Protein AF-A0A249SUS4-F1 (afdb_monomer_lite)

Secondary structure (DSSP, 8-state):
-HHHHHHHHHHHHHHHHHHHTT---S----------TTGGG-S----------------------PPPPSSTTTS--------HHHHHHS-S---PPPPHHHHHHHHH-GGG------------HHHHHHHHHHHHHHHHHHHHHHHHHHHHHHHHHHHHHHTTTT--S--------TT--SSS--SHHHHHHHHHHHHHTT-HHHHHHHHHHHHHHHHHHTTS----TT--HHHHHHHHTTSTTHHHHHHHHHHHHHHHTS-PPPPHHHHHHHHHHHHHHHHHTT---

Radius of gyration: 49.7 Å; chains: 1; bounding box: 115×81×110 Å

pLDDT: mean 70.67, std 21.47, range [28.44, 96.19]

Sequence (289 aa):
MQLTAQIKLWILVAALAGMFVSARAQSGATPSITVDSAELFSGNAGVEEEDLSATEAAEAEDTVATPPPHHLWDAEMPLSTDTSSDWWLLNRPMIRSVDSSIVKEIQGDKRFNYQDKVPKQTRNWAAEILMHIIHYLLSVSDLIIILVVLGLLAILFYFLRHQGVFRRHSKKITEELPGQEEEEITVAGAYEQKIQAAVAAGQYRLAVRLLYLQALRILESKQLIAITKDKTNADYLRALYKTQWYSSFAGITLDYEYIWYGEMLLNDEQFKQVYGQFRAFKNELGYTA

Foldseek 3Di:
DVVVVVVVVVVVVVVVVVVPPPPPDDDDDDDDPDDDPVVVPPDDPPDDDDDDDDDDDDDDDPDPDDPPDPDPVVPPDPDPPPDPPVVVVVPDDDDDDDDPVVVVVCVPDPVNPPPPPPPDPPPPVVVVVVVVVVVVVVVVVVVVVVVVVVVVVVVVVVVCVVVCVPPDDDDDDDDDDPPPPPPPPPDLVVLVVVLVVCVVVVNLLVSLVSLLVSLVVLCVVVVLDDDDPPDDLVNSLVSCVPDPLNVLSVVSSVVNCCVHVVVDRDDPVRSVVSVVSSVVSCVVSVNDD

Structure (mmCIF, N/CA/C/O backbone):
data_AF-A0A249SUS4-F1
#
_entry.id   AF-A0A249SUS4-F1
#
loop_
_atom_site.group_PDB
_atom_site.id
_atom_site.type_symbol
_atom_site.label_atom_id
_atom_site.label_alt_id
_atom_site.label_comp_id
_atom_site.label_asym_id
_atom_site.label_entity_id
_atom_site.label_seq_id
_atom_site.pdbx_PDB_ins_code
_atom_site.Cartn_x
_atom_site.Cartn_y
_atom_site.Cartn_z
_atom_site.occupancy
_atom_site.B_iso_or_equiv
_atom_site.auth_seq_id
_atom_site.auth_comp_id
_atom_site.auth_asym_id
_atom_site.auth_atom_id
_atom_site.pdbx_PDB_model_num
ATOM 1 N N . MET A 1 1 ? 29.810 8.360 -19.756 1.00 52.84 1 MET A N 1
ATOM 2 C CA . MET A 1 1 ? 29.590 7.753 -21.091 1.00 52.84 1 MET A CA 1
ATOM 3 C C . MET A 1 1 ? 29.465 6.228 -21.050 1.00 52.84 1 MET A C 1
ATOM 5 O O . MET A 1 1 ? 28.474 5.738 -21.562 1.00 52.84 1 MET A O 1
ATOM 9 N N . GLN A 1 2 ? 30.364 5.468 -20.407 1.00 48.12 2 GLN A N 1
ATOM 10 C CA . GLN A 1 2 ? 30.242 3.992 -20.309 1.00 48.12 2 GLN A CA 1
ATOM 11 C C . GLN A 1 2 ? 28.888 3.504 -19.729 1.00 48.12 2 GLN A C 1
ATOM 13 O O . GLN A 1 2 ? 28.283 2.571 -20.250 1.00 48.12 2 GLN A O 1
ATOM 18 N N . LEU A 1 3 ? 28.369 4.175 -18.690 1.00 48.28 3 LEU A N 1
ATOM 19 C CA . LEU A 1 3 ? 27.138 3.765 -17.994 1.00 48.28 3 LEU A CA 1
ATOM 20 C C . LEU A 1 3 ? 25.872 3.819 -18.877 1.00 48.28 3 LEU A C 1
ATOM 22 O O . LEU A 1 3 ? 25.023 2.938 -18.798 1.00 48.28 3 LEU A O 1
ATOM 26 N N . THR A 1 4 ? 25.748 4.825 -19.748 1.00 67.94 4 THR A N 1
ATOM 27 C CA . THR A 1 4 ? 24.574 4.980 -20.626 1.00 67.94 4 THR A CA 1
ATOM 28 C C . THR A 1 4 ? 24.568 3.967 -21.772 1.00 67.94 4 THR A C 1
ATOM 30 O O . THR A 1 4 ? 23.496 3.551 -22.202 1.00 67.94 4 THR A O 1
ATOM 33 N N . ALA A 1 5 ? 25.745 3.522 -22.228 1.00 65.50 5 ALA A N 1
ATOM 34 C CA . ALA A 1 5 ? 25.869 2.436 -23.199 1.00 65.50 5 ALA A CA 1
ATOM 35 C C . ALA A 1 5 ? 25.456 1.082 -22.594 1.00 65.50 5 ALA A C 1
ATOM 37 O O . ALA A 1 5 ? 24.674 0.357 -23.204 1.00 65.50 5 ALA A O 1
ATOM 38 N N . GLN A 1 6 ? 25.901 0.784 -21.367 1.00 63.38 6 GLN A N 1
ATOM 39 C CA . GLN A 1 6 ? 25.495 -0.419 -20.627 1.00 63.38 6 GLN A CA 1
ATOM 40 C C . GLN A 1 6 ? 23.972 -0.481 -20.427 1.00 63.38 6 GLN A C 1
ATOM 42 O O . GLN A 1 6 ? 23.354 -1.497 -20.729 1.00 63.38 6 GLN A O 1
ATOM 47 N N . ILE A 1 7 ? 23.335 0.615 -20.000 1.00 76.50 7 ILE A N 1
ATOM 48 C CA . ILE A 1 7 ? 21.875 0.647 -19.798 1.00 76.50 7 ILE A CA 1
ATOM 49 C C . ILE A 1 7 ? 21.116 0.439 -21.123 1.00 76.50 7 ILE A C 1
ATOM 51 O O . ILE A 1 7 ? 20.180 -0.360 -21.163 1.00 76.50 7 ILE A O 1
ATOM 55 N N . LYS A 1 8 ? 21.541 1.083 -22.226 1.00 69.12 8 LYS A N 1
ATOM 56 C CA . LYS A 1 8 ? 20.939 0.864 -23.558 1.00 69.12 8 LYS A CA 1
ATOM 57 C C . LYS A 1 8 ? 21.116 -0.600 -24.032 1.00 69.12 8 LYS A C 1
ATOM 59 O O . LYS A 1 8 ? 20.183 -1.151 -24.611 1.00 69.12 8 LYS A O 1
ATOM 64 N N . LEU A 1 9 ? 22.243 -1.256 -23.723 1.00 74.81 9 LEU A N 1
ATOM 65 C CA . LEU A 1 9 ? 22.485 -2.677 -24.029 1.00 74.81 9 LEU A CA 1
ATOM 66 C C . LEU A 1 9 ? 21.549 -3.617 -23.247 1.00 74.81 9 LEU A C 1
ATOM 68 O O . LEU A 1 9 ? 20.928 -4.493 -23.843 1.00 74.81 9 LEU A O 1
ATOM 72 N N . TRP A 1 10 ? 21.406 -3.421 -21.932 1.00 78.94 10 TRP A N 1
ATOM 73 C CA . TRP A 1 10 ? 20.553 -4.270 -21.088 1.00 78.94 10 TRP A CA 1
ATOM 74 C C . TRP A 1 10 ? 19.061 -4.153 -21.427 1.00 78.94 10 TRP A C 1
ATOM 76 O O . TRP A 1 10 ? 18.358 -5.162 -21.415 1.00 78.94 10 TRP A O 1
ATOM 86 N N . ILE A 1 11 ? 18.584 -2.961 -21.803 1.00 77.69 11 ILE A N 1
ATOM 87 C CA . ILE A 1 11 ? 17.206 -2.768 -22.288 1.00 77.69 11 ILE A CA 1
ATOM 88 C C . ILE A 1 11 ? 16.980 -3.525 -23.608 1.00 77.69 11 ILE A C 1
ATOM 90 O O . ILE A 1 11 ? 15.943 -4.166 -23.778 1.00 77.69 11 ILE A O 1
ATOM 94 N N . LEU A 1 12 ? 17.958 -3.508 -24.520 1.00 74.06 12 LEU A N 1
ATOM 95 C CA . LEU A 1 12 ? 17.867 -4.220 -25.797 1.00 74.06 12 LEU A CA 1
ATOM 96 C C . LEU A 1 12 ? 17.892 -5.745 -25.599 1.00 74.06 12 LEU A C 1
ATOM 98 O O . LEU A 1 12 ? 17.078 -6.443 -26.198 1.00 74.06 12 LEU A O 1
ATOM 102 N N . VAL A 1 13 ? 18.746 -6.261 -24.706 1.00 76.38 13 VAL A N 1
ATOM 103 C CA . VAL A 1 13 ? 18.772 -7.689 -24.331 1.00 76.38 13 VAL A CA 1
ATOM 104 C C . VAL A 1 13 ? 17.454 -8.124 -23.678 1.00 76.38 13 VAL A C 1
ATOM 106 O O . VAL A 1 13 ? 16.939 -9.187 -24.019 1.00 76.38 13 VAL A O 1
ATOM 109 N N . ALA A 1 14 ? 16.863 -7.304 -22.802 1.00 72.25 14 ALA A N 1
ATOM 110 C CA . ALA A 1 14 ? 15.562 -7.598 -22.195 1.00 72.25 14 ALA A CA 1
ATOM 111 C C . ALA A 1 14 ? 14.422 -7.636 -23.233 1.00 72.25 14 ALA A C 1
ATOM 113 O O . ALA A 1 14 ? 13.583 -8.537 -23.195 1.00 72.25 14 ALA A O 1
ATOM 114 N N . ALA A 1 15 ? 14.420 -6.712 -24.201 1.00 63.06 15 ALA A N 1
ATOM 115 C CA . ALA A 1 15 ? 13.451 -6.708 -25.299 1.00 63.06 15 ALA A CA 1
ATOM 116 C C . ALA A 1 15 ? 13.593 -7.942 -26.216 1.00 63.06 15 ALA A C 1
ATOM 118 O O . ALA A 1 15 ? 12.590 -8.534 -26.617 1.00 63.06 15 ALA A O 1
ATOM 119 N N . LEU A 1 16 ? 14.827 -8.373 -26.500 1.00 56.91 16 LEU A N 1
ATOM 120 C CA . LEU A 1 16 ? 15.108 -9.558 -27.322 1.00 56.91 16 LEU A CA 1
ATOM 121 C C . LEU A 1 16 ? 14.777 -10.871 -26.594 1.00 56.91 16 LEU A C 1
ATOM 123 O 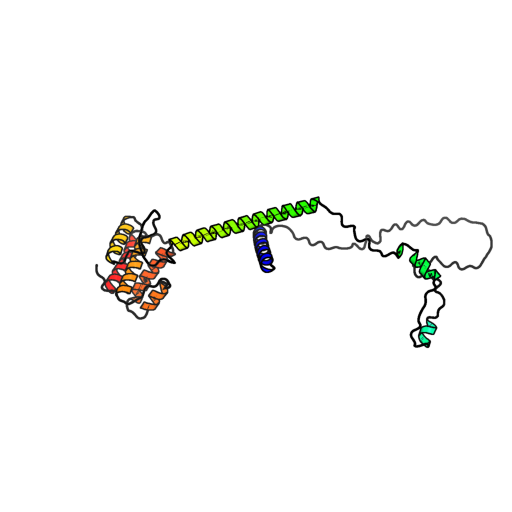O . LEU A 1 16 ? 14.223 -11.786 -27.202 1.00 56.91 16 LEU A O 1
ATOM 127 N N . ALA A 1 17 ? 15.027 -10.947 -25.282 1.00 52.72 17 ALA A N 1
ATOM 128 C CA . ALA A 1 17 ? 14.619 -12.079 -24.449 1.00 52.72 17 ALA A CA 1
ATOM 129 C C . ALA A 1 17 ? 13.088 -12.248 -24.414 1.00 52.72 17 ALA A C 1
ATOM 131 O O . ALA A 1 17 ? 12.598 -13.375 -24.469 1.00 52.72 17 ALA A O 1
ATOM 132 N N . GLY A 1 18 ? 12.333 -11.141 -24.412 1.00 48.06 18 GLY A N 1
ATOM 133 C CA . GLY A 1 18 ? 10.869 -11.154 -24.507 1.00 48.06 18 GLY A CA 1
ATOM 134 C C . GLY A 1 18 ? 10.326 -11.752 -25.813 1.00 48.06 18 GLY A C 1
ATOM 135 O O . GLY A 1 18 ? 9.273 -12.385 -25.797 1.00 48.06 18 GLY A O 1
ATOM 136 N N . MET A 1 19 ? 11.053 -11.627 -26.931 1.00 49.09 19 MET A N 1
ATOM 137 C CA . MET A 1 19 ? 10.671 -12.256 -28.206 1.00 49.09 19 MET A CA 1
ATOM 138 C C . MET A 1 19 ? 11.058 -13.741 -28.303 1.00 49.09 19 MET A C 1
ATOM 140 O O . MET A 1 19 ? 10.461 -14.475 -29.089 1.00 49.09 19 MET A O 1
ATOM 144 N N . PHE A 1 20 ? 12.024 -14.220 -27.511 1.00 43.44 20 PHE A N 1
ATOM 145 C CA . PHE A 1 20 ? 12.586 -15.568 -27.686 1.00 43.44 20 PHE A CA 1
ATOM 146 C C . PHE A 1 20 ? 11.802 -16.696 -26.985 1.00 43.44 20 PHE A C 1
ATOM 148 O O . PHE A 1 20 ? 12.070 -17.876 -27.211 1.00 43.44 20 PHE A O 1
ATOM 155 N N . VAL A 1 21 ? 10.800 -16.367 -26.162 1.00 46.09 21 VAL A N 1
ATOM 156 C CA . VAL A 1 21 ? 10.008 -17.357 -25.398 1.00 46.09 21 VAL A CA 1
ATOM 157 C C . VAL A 1 21 ? 8.987 -18.118 -26.267 1.00 46.09 21 VAL A C 1
ATOM 159 O O . VAL A 1 21 ? 8.516 -19.176 -25.861 1.00 46.09 21 VAL A O 1
ATOM 162 N N . SER A 1 22 ? 8.683 -17.655 -27.488 1.00 47.25 22 SER A N 1
ATOM 163 C CA . SER A 1 22 ? 7.686 -18.292 -28.376 1.00 47.25 22 SER A CA 1
ATOM 164 C C . SER A 1 22 ? 8.273 -19.143 -29.520 1.00 47.25 22 SER A C 1
ATOM 166 O O . SER A 1 22 ? 7.534 -19.615 -30.378 1.00 47.25 22 SER A O 1
ATOM 168 N N . ALA A 1 23 ? 9.591 -19.381 -29.541 1.00 45.25 23 ALA A N 1
ATOM 169 C CA . ALA A 1 23 ? 10.273 -20.096 -30.630 1.00 45.25 23 ALA A CA 1
ATOM 170 C C . ALA A 1 23 ? 11.083 -21.322 -30.156 1.00 45.25 23 ALA A C 1
ATOM 172 O O . ALA A 1 23 ? 12.214 -21.538 -30.590 1.00 45.25 23 ALA A O 1
ATOM 173 N N . ARG A 1 24 ? 10.513 -22.163 -29.277 1.00 42.09 24 ARG A N 1
ATOM 174 C CA . ARG A 1 24 ? 11.122 -23.451 -28.880 1.00 42.09 24 ARG A CA 1
ATOM 175 C C . ARG A 1 24 ? 10.348 -24.663 -29.402 1.00 42.09 24 ARG A C 1
ATOM 177 O O . ARG A 1 24 ? 9.825 -25.454 -28.624 1.00 42.09 24 ARG A O 1
ATOM 184 N N . ALA A 1 25 ? 10.332 -24.829 -30.725 1.00 41.97 25 ALA A N 1
ATOM 185 C CA . ALA A 1 25 ? 9.899 -26.071 -31.367 1.00 41.97 25 ALA A CA 1
ATOM 186 C C . ALA A 1 25 ? 10.469 -26.246 -32.791 1.00 41.97 25 ALA A C 1
ATOM 188 O O . ALA A 1 25 ? 9.713 -26.191 -33.758 1.00 41.97 25 ALA A O 1
ATOM 189 N N . GLN A 1 26 ? 11.778 -26.511 -32.924 1.00 35.06 26 GLN A N 1
ATOM 190 C CA . GLN A 1 26 ? 12.292 -27.395 -33.987 1.00 35.06 26 GLN A CA 1
ATOM 191 C C . GLN A 1 26 ? 13.750 -27.842 -33.765 1.00 35.06 26 GLN A C 1
ATOM 193 O O . GLN A 1 26 ? 14.619 -27.040 -33.443 1.00 35.06 26 GLN A O 1
ATOM 198 N N . SER A 1 27 ? 13.943 -29.159 -33.912 1.00 37.94 27 SER A N 1
ATOM 199 C CA . SER A 1 27 ? 15.161 -29.915 -34.268 1.00 37.94 27 SER A CA 1
ATOM 200 C C . SER A 1 27 ? 16.543 -29.286 -34.040 1.00 37.94 27 SER A C 1
ATOM 202 O O . SER A 1 27 ? 16.944 -28.351 -34.730 1.00 37.94 27 SER A O 1
ATOM 204 N N . GLY A 1 28 ? 17.349 -29.931 -33.191 1.00 44.28 28 GLY A N 1
ATOM 205 C CA . GLY A 1 28 ? 18.796 -29.725 -33.190 1.00 44.28 28 GLY A CA 1
ATOM 206 C C . GLY A 1 28 ? 19.471 -30.405 -34.386 1.00 44.28 28 GLY A C 1
ATOM 207 O O . GLY A 1 28 ? 19.150 -31.545 -34.713 1.00 44.28 28 GLY A O 1
ATOM 208 N N . ALA A 1 29 ? 20.438 -29.716 -34.988 1.00 35.41 29 ALA A N 1
ATOM 209 C CA . ALA A 1 29 ? 21.430 -30.284 -35.894 1.00 35.41 29 ALA A CA 1
ATOM 210 C C . ALA A 1 29 ? 22.734 -29.485 -35.741 1.00 35.41 29 ALA A C 1
ATOM 212 O O . ALA A 1 29 ? 22.832 -28.339 -36.178 1.00 35.41 29 ALA A O 1
ATOM 213 N N . THR A 1 30 ? 23.730 -30.065 -35.075 1.00 37.38 30 THR A N 1
ATOM 214 C CA . THR A 1 30 ? 25.098 -29.533 -35.061 1.00 37.38 30 THR A CA 1
ATOM 215 C C . THR A 1 30 ? 25.813 -29.973 -36.339 1.00 37.38 30 THR A C 1
ATOM 217 O O . THR A 1 30 ? 25.825 -31.178 -36.601 1.00 37.38 30 THR A O 1
ATOM 220 N N . PRO A 1 31 ? 26.447 -29.076 -37.113 1.00 36.72 31 PRO A N 1
ATOM 221 C CA . PRO A 1 31 ? 27.260 -29.485 -38.251 1.00 36.72 31 PRO A CA 1
ATOM 222 C C . PRO A 1 31 ? 28.560 -30.132 -37.751 1.00 36.72 31 PRO A C 1
ATOM 224 O O . PRO A 1 31 ? 29.536 -29.453 -37.438 1.00 36.72 31 PRO A O 1
ATOM 227 N N . SER A 1 32 ? 28.575 -31.461 -37.666 1.00 39.91 32 SER A N 1
ATOM 228 C CA . SER A 1 32 ? 29.809 -32.231 -37.535 1.00 39.91 32 SER A CA 1
ATOM 229 C C . SER A 1 32 ? 30.502 -32.282 -38.894 1.00 39.91 32 SER A C 1
ATOM 231 O O . SER A 1 32 ? 29.993 -32.913 -39.819 1.00 39.91 32 SER A O 1
ATOM 233 N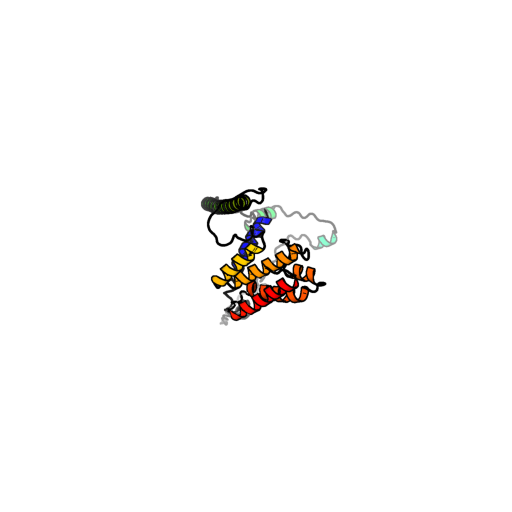 N . ILE A 1 33 ? 31.665 -31.640 -39.016 1.00 38.47 33 ILE A N 1
ATOM 234 C CA . ILE A 1 33 ? 32.519 -31.789 -40.198 1.00 38.47 33 ILE A CA 1
ATOM 235 C C . ILE A 1 33 ? 33.200 -33.158 -40.105 1.00 38.47 33 ILE A C 1
ATOM 237 O O . ILE A 1 33 ? 34.232 -33.312 -39.456 1.00 38.47 33 ILE A O 1
ATOM 241 N N . THR A 1 34 ? 32.596 -34.163 -40.732 1.00 44.09 34 THR A N 1
ATOM 242 C CA . THR A 1 34 ? 33.241 -35.446 -41.013 1.00 44.09 34 THR A CA 1
ATOM 243 C C . THR A 1 34 ? 33.968 -35.326 -42.345 1.00 44.09 34 THR A C 1
ATOM 245 O O . THR A 1 34 ? 33.323 -35.252 -43.389 1.00 44.09 34 THR A O 1
ATOM 248 N N . VAL A 1 35 ? 35.300 -35.289 -42.314 1.00 48.25 35 VAL A N 1
ATOM 249 C CA . VAL A 1 35 ? 36.108 -35.427 -43.532 1.00 48.25 35 VAL A CA 1
ATOM 250 C C . VAL A 1 35 ? 36.055 -36.894 -43.940 1.00 48.25 35 VAL A C 1
ATOM 252 O O . VAL A 1 35 ? 36.596 -37.746 -43.233 1.00 48.25 35 VAL A O 1
ATOM 255 N N . ASP A 1 36 ? 35.376 -37.194 -45.046 1.00 39.84 36 ASP A N 1
ATOM 256 C CA . ASP A 1 36 ? 35.388 -38.543 -45.600 1.00 39.84 36 ASP A CA 1
ATOM 257 C C . ASP A 1 36 ? 36.795 -38.847 -46.128 1.00 39.84 36 ASP A C 1
ATOM 259 O O . ASP A 1 36 ? 37.338 -38.142 -46.979 1.00 39.84 36 ASP A O 1
ATOM 263 N N . SER A 1 37 ? 37.415 -39.889 -45.577 1.00 45.91 37 SER A N 1
ATOM 264 C CA . SER A 1 37 ? 38.776 -40.286 -45.948 1.00 45.91 37 SER A CA 1
ATOM 265 C C . SER A 1 37 ? 38.828 -40.983 -47.315 1.00 45.91 37 SER A C 1
ATOM 267 O O . SER A 1 37 ? 39.920 -41.206 -47.832 1.00 45.91 37 SER A O 1
ATOM 269 N N . ALA A 1 38 ? 37.672 -41.307 -47.910 1.00 45.00 38 ALA A N 1
ATOM 270 C CA . ALA A 1 38 ? 37.575 -41.917 -49.233 1.00 45.00 38 ALA A CA 1
ATOM 271 C C . ALA A 1 38 ? 37.830 -40.930 -50.391 1.00 45.00 38 ALA A C 1
ATOM 273 O O . ALA A 1 38 ? 38.397 -41.327 -51.410 1.00 45.00 38 ALA A O 1
ATOM 274 N N . GLU A 1 39 ? 37.478 -39.643 -50.255 1.00 40.50 39 GLU A N 1
ATOM 275 C CA . GLU A 1 39 ? 37.619 -38.679 -51.364 1.00 40.50 39 GLU A CA 1
ATOM 276 C C . GLU A 1 39 ? 39.079 -38.293 -51.661 1.00 40.50 39 GLU A C 1
ATOM 278 O O . GLU A 1 39 ? 39.406 -37.959 -52.799 1.00 40.50 39 GLU A O 1
ATOM 283 N N . LEU A 1 40 ? 39.991 -38.424 -50.689 1.00 40.06 40 LEU A N 1
ATOM 284 C CA . LEU A 1 40 ? 41.424 -38.149 -50.879 1.00 40.06 40 LEU A CA 1
ATOM 285 C C . LEU A 1 40 ? 42.159 -39.178 -51.759 1.00 40.06 40 LEU A C 1
ATOM 287 O O . LEU A 1 40 ? 43.299 -38.926 -52.145 1.00 40.06 40 LEU A O 1
ATOM 291 N N . PHE A 1 41 ? 41.528 -40.310 -52.094 1.00 37.00 41 PHE A N 1
ATOM 292 C CA . PHE A 1 41 ? 42.143 -41.389 -52.879 1.00 37.00 41 PHE A CA 1
ATOM 293 C C . PHE A 1 41 ? 41.458 -41.674 -54.226 1.00 37.00 41 PHE A C 1
ATOM 295 O O . PHE A 1 41 ? 41.934 -42.522 -54.980 1.00 37.00 41 PHE A O 1
ATOM 302 N N . SER A 1 42 ? 40.411 -40.931 -54.604 1.00 39.84 42 SER A N 1
ATOM 303 C CA . SER A 1 42 ? 39.781 -41.040 -55.935 1.00 39.84 42 SER A CA 1
ATOM 304 C C . SER A 1 42 ? 40.542 -40.247 -57.019 1.00 39.84 42 SER A C 1
ATOM 306 O O . SER A 1 42 ? 39.956 -39.500 -57.805 1.00 39.84 42 SER A O 1
ATOM 308 N N . GLY A 1 43 ? 41.866 -40.408 -57.062 1.00 35.09 43 GLY A N 1
ATOM 309 C CA . GLY A 1 43 ? 42.779 -39.737 -57.990 1.00 35.09 43 GLY A CA 1
ATOM 310 C C . GLY A 1 43 ? 43.233 -40.631 -59.145 1.00 35.09 43 GLY A C 1
ATOM 311 O O . GLY A 1 43 ? 44.400 -40.991 -59.197 1.00 35.09 43 GLY A O 1
ATOM 312 N N . ASN A 1 44 ? 42.308 -40.986 -60.046 1.00 38.41 44 ASN A N 1
ATOM 313 C CA . ASN A 1 44 ? 42.546 -41.515 -61.403 1.00 38.41 44 ASN A CA 1
ATOM 314 C C . ASN A 1 44 ? 43.853 -42.320 -61.627 1.00 38.41 44 ASN A C 1
ATOM 316 O O . ASN A 1 44 ? 44.761 -41.868 -62.328 1.00 38.41 44 ASN A O 1
ATOM 320 N N . ALA A 1 45 ? 43.913 -43.547 -61.103 1.00 34.41 45 ALA A N 1
ATOM 321 C CA . ALA A 1 45 ? 44.923 -44.533 -61.492 1.00 34.41 45 ALA A CA 1
ATOM 322 C C . ALA A 1 45 ? 44.586 -45.135 -62.873 1.00 34.41 45 ALA A C 1
ATOM 324 O O . ALA A 1 45 ? 44.124 -46.270 -62.982 1.00 34.41 45 ALA A O 1
ATOM 325 N N . GLY A 1 46 ? 44.786 -44.345 -63.929 1.00 28.44 46 GLY A N 1
ATOM 326 C CA . GLY A 1 46 ? 44.809 -44.837 -65.305 1.00 28.44 46 GLY A CA 1
ATOM 327 C C . GLY A 1 46 ? 46.150 -45.503 -65.585 1.00 28.44 46 GLY A C 1
ATOM 328 O O . GLY A 1 46 ? 47.118 -44.817 -65.896 1.00 28.44 46 GLY A O 1
ATOM 329 N N . VAL A 1 47 ? 46.209 -46.826 -65.431 1.00 30.61 47 VAL A N 1
ATOM 330 C CA . VAL A 1 47 ? 47.354 -47.636 -65.863 1.00 30.61 47 VAL A CA 1
ATOM 331 C C . VAL A 1 47 ? 47.250 -47.821 -67.375 1.00 30.61 47 VAL A C 1
ATOM 333 O O . VAL A 1 47 ? 46.347 -48.510 -67.844 1.00 30.61 47 VAL A O 1
ATOM 336 N N . GLU A 1 48 ? 48.159 -47.210 -68.132 1.00 28.95 48 GLU A N 1
ATOM 337 C CA . GLU A 1 48 ? 48.445 -47.635 -69.504 1.00 28.95 48 GLU A CA 1
ATOM 338 C C . GLU A 1 48 ? 49.526 -48.720 -69.427 1.00 28.95 48 GLU A C 1
ATOM 340 O O . GLU A 1 48 ? 50.646 -48.461 -68.985 1.00 28.95 48 GLU A O 1
ATOM 345 N N . GLU A 1 49 ? 49.154 -49.957 -69.768 1.00 33.41 49 GLU A N 1
ATOM 346 C CA . GLU A 1 49 ? 50.085 -51.087 -69.841 1.00 33.41 49 GLU A CA 1
ATOM 347 C C . GLU A 1 49 ? 50.976 -50.988 -71.090 1.00 33.41 49 GLU A C 1
ATOM 349 O O . GLU A 1 49 ? 50.604 -50.397 -72.105 1.00 33.41 49 GLU A O 1
ATOM 354 N N . GLU A 1 50 ? 52.172 -51.567 -70.991 1.00 31.00 50 GLU A N 1
ATOM 355 C CA . GLU A 1 50 ? 53.206 -51.546 -72.026 1.00 31.00 50 GLU A CA 1
ATOM 356 C C . GLU A 1 50 ? 52.765 -52.244 -73.325 1.00 31.00 50 GLU A C 1
ATOM 358 O O . GLU A 1 50 ? 52.157 -53.313 -73.288 1.00 31.00 50 GLU A O 1
ATOM 363 N N . ASP A 1 51 ? 53.217 -51.728 -74.473 1.00 28.61 51 ASP A N 1
ATOM 364 C CA . ASP A 1 51 ? 53.463 -52.569 -75.649 1.00 28.61 51 ASP A CA 1
ATOM 365 C C . ASP A 1 51 ? 54.924 -52.393 -76.090 1.00 28.61 51 ASP A C 1
ATOM 367 O O . ASP A 1 51 ? 55.341 -51.346 -76.595 1.00 28.61 51 ASP A O 1
ATOM 371 N N . LEU A 1 52 ? 55.729 -53.420 -75.813 1.00 31.53 52 LEU A N 1
ATOM 372 C CA . LEU A 1 52 ? 57.159 -53.476 -76.096 1.00 31.53 52 LEU A CA 1
ATOM 373 C C . LEU A 1 52 ? 57.400 -54.329 -77.341 1.00 31.53 52 LEU A C 1
ATOM 375 O O . LEU A 1 52 ? 57.304 -55.557 -77.293 1.00 31.53 52 LEU A O 1
ATOM 379 N N . SER A 1 53 ? 57.847 -53.702 -78.432 1.00 31.00 53 SER A N 1
ATOM 380 C CA . SER A 1 53 ? 58.508 -54.431 -79.516 1.00 31.00 53 SER A CA 1
ATOM 381 C C . SER A 1 53 ? 59.811 -53.766 -79.980 1.00 31.00 53 SER A C 1
ATOM 383 O O . SER A 1 53 ? 59.888 -52.574 -80.261 1.00 31.00 53 SER A O 1
ATOM 385 N N . ALA A 1 54 ? 60.842 -54.614 -79.998 1.00 32.72 54 ALA A N 1
ATOM 386 C CA . ALA A 1 54 ? 62.160 -54.522 -80.628 1.00 32.72 54 ALA A CA 1
ATOM 387 C C . ALA A 1 54 ? 62.241 -53.662 -81.917 1.00 32.72 54 ALA A C 1
ATOM 389 O O . ALA A 1 54 ? 61.289 -53.621 -82.686 1.00 32.72 54 ALA A O 1
ATOM 390 N N . THR A 1 55 ? 63.363 -53.043 -82.311 1.00 30.12 55 THR A N 1
ATOM 391 C CA . THR A 1 55 ? 64.770 -53.034 -81.831 1.00 30.12 55 THR A CA 1
ATOM 392 C C . THR A 1 55 ? 65.536 -52.003 -82.669 1.00 30.12 55 THR A C 1
ATOM 394 O O . THR A 1 55 ? 65.321 -51.992 -83.874 1.00 30.12 55 THR A O 1
ATOM 397 N N . GLU A 1 56 ? 66.517 -51.287 -82.108 1.00 31.86 56 GLU A N 1
ATOM 398 C CA . GLU A 1 56 ? 67.908 -51.293 -82.616 1.00 31.86 56 GLU A CA 1
ATOM 399 C C . GLU A 1 56 ? 68.867 -50.569 -81.657 1.00 31.86 56 GLU A C 1
ATOM 401 O O . GLU A 1 56 ? 68.443 -49.831 -80.770 1.00 31.86 56 GLU A O 1
ATOM 406 N N . ALA A 1 57 ? 70.161 -50.873 -81.770 1.00 31.50 57 ALA A N 1
ATOM 407 C CA . ALA A 1 57 ? 71.170 -50.550 -80.765 1.00 31.50 57 ALA A CA 1
ATOM 408 C C . ALA A 1 57 ? 72.011 -49.315 -81.119 1.00 31.50 57 ALA A C 1
ATOM 410 O O . ALA A 1 57 ? 72.440 -49.175 -82.262 1.00 31.50 57 ALA A O 1
ATOM 411 N N . ALA A 1 58 ? 72.373 -48.520 -80.107 1.00 31.72 58 ALA A N 1
ATOM 412 C CA . ALA A 1 58 ? 73.610 -47.742 -80.105 1.00 31.72 58 ALA A CA 1
ATOM 413 C C . ALA A 1 58 ? 74.064 -47.410 -78.671 1.00 31.72 58 ALA A C 1
ATOM 415 O O . ALA A 1 58 ? 73.356 -46.732 -77.941 1.00 31.72 58 ALA A O 1
ATOM 416 N N . GLU A 1 59 ? 75.272 -47.883 -78.354 1.00 34.53 59 GLU A N 1
ATOM 417 C CA . GLU A 1 59 ? 76.273 -47.280 -77.456 1.00 34.53 59 GLU A CA 1
ATOM 418 C C . GLU A 1 59 ? 75.968 -47.118 -75.951 1.00 34.53 59 GLU A C 1
ATOM 420 O O . GLU A 1 59 ? 74.929 -46.647 -75.503 1.00 34.53 59 GLU A O 1
ATOM 425 N N . ALA A 1 60 ? 76.947 -47.542 -75.147 1.00 44.09 60 ALA A N 1
ATOM 426 C CA . ALA A 1 60 ? 76.906 -47.494 -73.695 1.00 44.09 60 ALA A CA 1
ATOM 427 C C . ALA A 1 60 ? 77.717 -46.302 -73.175 1.00 44.09 60 ALA A C 1
ATOM 429 O O . ALA A 1 60 ? 78.936 -46.272 -73.344 1.00 44.09 60 ALA A O 1
ATOM 430 N N . GLU A 1 61 ? 77.061 -45.397 -72.452 1.00 38.97 61 GLU A N 1
ATOM 431 C CA . GLU A 1 61 ? 77.719 -44.536 -71.469 1.00 38.97 61 GLU A CA 1
ATOM 432 C C . GLU A 1 61 ? 77.106 -44.797 -70.090 1.00 38.97 61 GLU A C 1
ATOM 434 O O . GLU A 1 61 ? 75.899 -44.658 -69.886 1.00 38.97 61 GLU A O 1
ATOM 439 N N . ASP A 1 62 ? 77.955 -45.211 -69.148 1.00 49.41 62 ASP A N 1
ATOM 440 C CA . ASP A 1 62 ? 77.588 -45.504 -67.762 1.00 49.41 62 ASP A CA 1
ATOM 441 C C . ASP A 1 62 ? 77.261 -44.199 -67.022 1.00 49.41 62 ASP A C 1
ATOM 443 O O . ASP A 1 62 ? 78.110 -43.564 -66.395 1.00 49.41 62 ASP A O 1
ATOM 447 N N . THR A 1 63 ? 76.012 -43.760 -67.166 1.00 45.31 63 THR A N 1
ATOM 448 C CA . THR A 1 63 ? 75.456 -42.607 -66.464 1.00 45.31 63 THR A CA 1
ATOM 449 C C . THR A 1 63 ? 74.247 -43.058 -65.658 1.00 45.31 63 THR A C 1
ATOM 451 O O . THR A 1 63 ? 73.142 -43.239 -66.169 1.00 45.31 63 THR A O 1
ATOM 454 N N . VAL A 1 64 ? 74.456 -43.243 -64.352 1.00 48.25 64 VAL A N 1
ATOM 455 C CA . VAL A 1 64 ? 73.367 -43.444 -63.391 1.00 48.25 64 VAL A CA 1
ATOM 456 C C . VAL A 1 64 ? 72.565 -42.145 -63.317 1.00 48.25 64 VAL A C 1
ATOM 458 O O . VAL A 1 64 ? 72.871 -41.251 -62.529 1.00 48.25 64 VAL A O 1
ATOM 461 N N . ALA A 1 65 ? 71.554 -42.027 -64.177 1.00 47.22 65 ALA A N 1
ATOM 462 C CA . ALA A 1 65 ? 70.625 -40.911 -64.175 1.00 47.22 65 ALA A CA 1
ATOM 463 C C . ALA A 1 65 ? 69.843 -40.920 -62.855 1.00 47.22 65 ALA A C 1
ATOM 465 O O . ALA A 1 65 ? 68.968 -41.759 -62.631 1.00 47.22 65 ALA A O 1
ATOM 466 N N . THR A 1 66 ? 70.181 -39.996 -61.957 1.00 60.03 66 THR A N 1
ATOM 467 C CA . THR A 1 66 ? 69.415 -39.785 -60.731 1.00 60.03 66 THR A CA 1
ATOM 468 C C . THR A 1 66 ? 67.997 -39.332 -61.093 1.00 60.03 66 THR A C 1
ATOM 470 O O . THR A 1 66 ? 67.828 -38.491 -61.982 1.00 60.03 66 THR A O 1
ATOM 473 N N . PRO A 1 67 ? 66.951 -39.882 -60.445 1.00 58.12 67 PRO A N 1
ATOM 474 C CA . PRO A 1 67 ? 65.584 -39.452 -60.707 1.00 58.12 67 PRO A CA 1
ATOM 475 C C . PRO A 1 67 ? 65.425 -37.964 -60.356 1.00 58.12 67 PRO A C 1
ATOM 477 O O . PRO A 1 67 ? 66.104 -37.477 -59.445 1.00 58.12 67 PRO A O 1
ATOM 480 N N . PRO A 1 68 ? 64.539 -37.229 -61.052 1.00 60.41 68 PRO A N 1
ATOM 481 C CA . PRO A 1 68 ? 64.350 -35.806 -60.801 1.00 60.41 68 PRO A CA 1
ATOM 482 C C . PRO A 1 68 ? 63.956 -35.558 -59.333 1.00 60.41 68 PRO A C 1
ATOM 484 O O . PRO A 1 68 ? 63.178 -36.340 -58.776 1.00 60.41 68 PRO A O 1
ATOM 487 N N . PRO A 1 69 ? 64.470 -34.485 -58.698 1.00 61.16 69 PRO A N 1
ATOM 488 C CA . PRO A 1 69 ? 64.195 -34.185 -57.296 1.00 61.16 69 PRO A CA 1
ATOM 489 C C . PRO A 1 69 ? 62.687 -34.055 -57.068 1.00 61.16 69 PRO A C 1
ATOM 491 O O . PRO A 1 69 ? 62.007 -33.271 -57.732 1.00 61.16 69 PRO A O 1
ATOM 494 N N . HIS A 1 70 ? 62.164 -34.846 -56.131 1.00 59.84 70 HIS A N 1
ATOM 495 C CA . HIS A 1 70 ? 60.731 -34.938 -55.854 1.00 59.84 70 HIS A CA 1
ATOM 496 C C . HIS A 1 70 ? 60.284 -33.891 -54.822 1.00 59.84 70 HIS A C 1
ATOM 498 O O . HIS A 1 70 ? 59.089 -33.600 -54.701 1.00 59.84 70 HIS A O 1
ATOM 504 N N . HIS A 1 71 ? 61.236 -33.258 -54.128 1.00 62.03 71 HIS A N 1
ATOM 505 C CA . HIS A 1 71 ? 60.995 -32.149 -53.220 1.00 62.03 71 HIS A CA 1
ATOM 506 C C . HIS A 1 71 ? 61.913 -30.939 -53.452 1.00 62.03 71 HIS A C 1
ATOM 508 O O . HIS A 1 71 ? 63.041 -31.037 -53.929 1.00 62.03 71 HIS A O 1
ATOM 514 N N . LEU A 1 72 ? 61.426 -29.765 -53.029 1.00 54.31 72 LEU A N 1
ATOM 515 C CA . LEU A 1 72 ? 62.100 -28.461 -53.153 1.00 54.31 72 LEU A CA 1
ATOM 516 C C . LEU A 1 72 ? 63.448 -28.362 -52.411 1.00 54.31 72 LEU A C 1
ATOM 518 O O . LEU A 1 72 ? 64.196 -27.419 -52.647 1.00 54.31 72 LEU A O 1
ATOM 522 N N . TRP A 1 73 ? 63.735 -29.299 -51.507 1.00 54.56 73 TRP A N 1
ATOM 523 C CA . TRP A 1 73 ? 64.974 -29.395 -50.728 1.00 54.56 73 TRP A CA 1
ATOM 524 C C . TRP A 1 73 ? 65.949 -30.463 -51.243 1.00 54.56 73 TRP A C 1
ATOM 526 O O . TRP A 1 73 ? 67.101 -30.455 -50.823 1.00 54.56 73 TRP A O 1
ATOM 536 N N . ASP A 1 74 ? 65.525 -31.325 -52.174 1.00 55.38 74 ASP A N 1
ATOM 537 C CA . ASP A 1 74 ? 66.415 -32.278 -52.858 1.00 55.38 74 ASP A CA 1
ATOM 538 C C . ASP A 1 74 ? 67.184 -31.591 -54.002 1.00 55.38 74 ASP A C 1
ATOM 540 O O . ASP A 1 74 ? 68.199 -32.087 -54.485 1.00 55.38 74 ASP A O 1
ATOM 544 N N . ALA A 1 75 ? 66.698 -30.426 -54.442 1.00 61.69 75 ALA A N 1
ATOM 545 C CA . ALA A 1 75 ? 67.461 -29.509 -55.268 1.00 61.69 75 ALA A CA 1
ATOM 546 C C . ALA A 1 75 ? 68.578 -28.886 -54.417 1.00 61.69 75 ALA A C 1
ATOM 548 O O . ALA A 1 75 ? 68.355 -27.901 -53.707 1.00 61.69 75 ALA A O 1
ATOM 549 N N . GLU A 1 76 ? 69.782 -29.458 -54.500 1.00 54.62 76 GLU A N 1
ATOM 550 C CA . GLU A 1 76 ? 70.994 -28.893 -53.908 1.00 54.62 76 GLU A CA 1
ATOM 551 C C . GLU A 1 76 ? 71.241 -27.483 -54.465 1.00 54.62 76 GLU A C 1
ATOM 553 O O . GLU A 1 76 ? 71.847 -27.285 -55.519 1.00 54.62 76 GLU A O 1
ATOM 558 N N . MET A 1 77 ? 70.763 -26.465 -53.746 1.00 54.06 77 MET A N 1
ATOM 559 C CA . MET A 1 77 ? 71.193 -25.096 -53.993 1.00 54.06 77 MET A CA 1
ATOM 560 C C . MET A 1 77 ? 72.697 -25.027 -53.703 1.00 54.06 77 MET A C 1
ATOM 562 O O . MET A 1 77 ? 73.099 -25.425 -52.604 1.00 54.06 77 MET A O 1
ATOM 566 N N . PRO A 1 78 ? 73.530 -24.498 -54.621 1.00 51.62 78 PRO A N 1
ATOM 567 C CA . PRO A 1 78 ? 74.951 -24.299 -54.373 1.00 51.62 78 PRO A CA 1
ATOM 568 C C . PRO A 1 78 ? 75.130 -23.174 -53.349 1.00 51.62 78 PRO A C 1
ATOM 570 O O . PRO A 1 78 ? 75.370 -22.013 -53.679 1.00 51.62 78 PRO A O 1
ATOM 573 N N . LEU A 1 79 ? 74.973 -23.527 -52.074 1.00 53.25 79 LEU A N 1
ATOM 574 C CA . LEU A 1 79 ? 75.328 -22.682 -50.950 1.00 53.25 79 LEU A CA 1
ATOM 575 C C . LEU A 1 79 ? 76.829 -22.409 -51.047 1.00 53.25 79 LEU A C 1
ATOM 577 O O . LEU A 1 79 ? 77.631 -23.342 -51.114 1.00 53.25 79 LEU A O 1
ATOM 581 N N . SER A 1 80 ? 77.206 -21.129 -51.051 1.00 52.41 80 SER A N 1
ATOM 582 C CA . SER A 1 80 ? 78.607 -20.714 -50.976 1.00 52.41 80 SER A CA 1
ATOM 583 C C . SER A 1 80 ? 79.288 -21.456 -49.828 1.00 52.41 80 SER A C 1
ATOM 585 O O . SER A 1 80 ? 78.776 -21.433 -48.706 1.00 52.41 80 SER A O 1
ATOM 587 N N . THR A 1 81 ? 80.410 -22.120 -50.112 1.00 50.62 81 THR A N 1
ATOM 588 C CA . THR A 1 81 ? 81.082 -23.079 -49.223 1.00 50.62 81 THR A CA 1
ATOM 589 C C . THR A 1 81 ? 81.796 -22.415 -48.036 1.00 50.62 81 THR A C 1
ATOM 591 O O . THR A 1 81 ? 82.998 -22.584 -47.860 1.00 50.62 81 THR A O 1
ATOM 594 N N . ASP A 1 82 ? 81.045 -21.697 -47.200 1.00 52.47 82 ASP A N 1
ATOM 595 C CA . ASP A 1 82 ? 81.470 -21.120 -45.919 1.00 52.47 82 ASP A CA 1
ATOM 596 C C . ASP A 1 82 ? 80.973 -21.999 -44.757 1.00 52.47 82 ASP A C 1
ATOM 598 O O . ASP A 1 82 ? 80.058 -21.672 -43.992 1.00 52.47 82 ASP A O 1
ATOM 602 N N . THR A 1 83 ? 81.587 -23.181 -44.702 1.00 56.66 83 THR A N 1
ATOM 603 C CA . THR A 1 83 ? 81.946 -23.931 -43.488 1.00 56.66 83 THR A CA 1
ATOM 604 C C . THR A 1 83 ? 81.060 -23.758 -42.242 1.00 56.66 83 THR A C 1
ATOM 606 O O . THR A 1 83 ? 81.370 -23.045 -41.281 1.00 56.66 83 THR A O 1
ATOM 609 N N . SER A 1 84 ? 80.020 -24.594 -42.155 1.00 55.41 84 SER A N 1
ATOM 610 C CA . SER A 1 84 ? 79.371 -24.933 -40.876 1.00 55.41 84 SER A CA 1
ATOM 611 C C . SER A 1 84 ? 80.350 -25.542 -39.854 1.00 55.41 84 SER A C 1
ATOM 613 O O . SER A 1 84 ? 80.157 -25.375 -38.650 1.00 55.41 84 SER A O 1
ATOM 615 N N . SER A 1 85 ? 81.428 -26.184 -40.320 1.00 57.09 85 SER A N 1
ATOM 616 C CA . SER A 1 85 ? 82.534 -26.703 -39.502 1.00 57.09 85 SER A CA 1
ATOM 617 C C . SER A 1 85 ? 83.283 -25.613 -38.731 1.00 57.09 85 SER A C 1
ATOM 619 O O . SER A 1 85 ? 83.591 -25.784 -37.552 1.00 57.09 85 SER A O 1
ATOM 621 N N . ASP A 1 86 ? 83.541 -24.471 -39.366 1.00 53.59 86 ASP A N 1
ATOM 622 C CA . ASP A 1 86 ? 84.371 -23.409 -38.789 1.00 53.59 86 ASP A CA 1
ATOM 623 C C . ASP A 1 86 ? 83.601 -22.653 -37.701 1.00 53.59 86 ASP A C 1
ATOM 625 O O . ASP A 1 86 ? 84.167 -22.250 -36.681 1.00 53.59 86 ASP A O 1
ATOM 629 N N . TRP A 1 87 ? 82.277 -22.557 -37.859 1.00 54.09 87 TRP A N 1
ATOM 630 C CA . TRP A 1 87 ? 81.367 -22.037 -36.838 1.00 54.09 87 TRP A CA 1
ATOM 631 C C . TRP A 1 87 ? 81.444 -22.801 -35.510 1.00 54.09 87 TRP A C 1
ATOM 633 O O . TRP A 1 87 ? 81.299 -22.184 -34.456 1.00 54.09 87 TRP A O 1
ATOM 643 N N . TRP A 1 88 ? 81.719 -24.109 -35.541 1.00 56.38 88 TRP A N 1
ATOM 644 C CA . TRP A 1 88 ? 81.851 -24.925 -34.330 1.00 56.38 88 TRP A CA 1
ATOM 645 C C . TRP A 1 88 ? 83.203 -24.734 -33.621 1.00 56.38 88 TRP A C 1
ATOM 647 O O . TRP A 1 88 ? 83.290 -24.851 -32.400 1.00 56.38 88 TRP A O 1
ATOM 657 N N . LEU A 1 89 ? 84.264 -24.422 -34.373 1.00 57.66 89 LEU A N 1
ATOM 658 C CA . LEU A 1 89 ? 85.635 -24.332 -33.853 1.00 57.66 89 LEU A CA 1
ATOM 659 C C . LEU A 1 89 ? 85.998 -22.948 -33.295 1.00 57.66 89 LEU A C 1
ATOM 661 O O . LEU A 1 89 ? 86.834 -22.845 -32.399 1.00 57.66 89 LEU A O 1
ATOM 665 N N . LEU A 1 90 ? 85.405 -21.875 -33.825 1.00 57.47 90 LEU A N 1
ATOM 666 C CA . LEU A 1 90 ? 85.891 -20.510 -33.588 1.00 57.47 90 LEU A CA 1
ATOM 667 C C . LEU A 1 90 ? 85.338 -19.813 -32.332 1.00 57.47 90 LEU A C 1
ATOM 669 O O . LEU A 1 90 ? 85.891 -18.781 -31.952 1.00 57.47 90 LEU A O 1
ATOM 673 N N . ASN A 1 91 ? 84.283 -20.353 -31.704 1.00 56.66 91 ASN A N 1
ATOM 674 C CA . ASN A 1 91 ? 83.643 -19.898 -30.449 1.00 56.66 91 ASN A CA 1
ATOM 675 C C . ASN A 1 91 ? 83.569 -18.362 -30.250 1.00 56.66 91 ASN A C 1
ATOM 677 O O . ASN A 1 91 ? 83.745 -17.839 -29.148 1.00 56.66 91 ASN A O 1
ATOM 681 N N . ARG A 1 92 ? 83.337 -17.627 -31.343 1.00 57.56 92 ARG A N 1
ATOM 682 C CA . ARG A 1 92 ? 83.249 -16.163 -31.398 1.00 57.56 92 ARG A CA 1
ATOM 683 C C . ARG A 1 92 ? 82.210 -15.765 -32.448 1.00 57.56 92 ARG A C 1
ATOM 685 O O . ARG A 1 92 ? 82.105 -16.455 -33.463 1.00 57.56 92 ARG A O 1
ATOM 692 N N . PRO A 1 93 ? 81.462 -14.666 -32.259 1.00 61.03 93 PRO A N 1
ATOM 693 C CA . PRO A 1 93 ? 80.500 -14.214 -33.256 1.00 61.03 93 PRO A CA 1
ATOM 694 C C . PRO A 1 93 ? 81.231 -13.802 -34.539 1.00 61.03 93 PRO A C 1
ATOM 696 O O . PRO A 1 93 ? 81.988 -12.831 -34.547 1.00 61.03 93 PRO A O 1
ATOM 699 N N . MET A 1 94 ? 81.011 -14.539 -35.630 1.00 58.88 94 MET A N 1
ATOM 700 C CA . MET A 1 94 ? 81.507 -14.151 -36.949 1.00 58.88 94 MET A CA 1
ATOM 701 C C . MET A 1 94 ? 80.493 -13.231 -37.628 1.00 58.88 94 MET A C 1
ATOM 703 O O . MET A 1 94 ? 79.331 -13.597 -37.813 1.00 58.88 94 MET A O 1
ATOM 707 N N . ILE A 1 95 ? 80.939 -12.034 -38.008 1.00 60.66 95 ILE A N 1
ATOM 708 C CA . ILE A 1 95 ? 80.139 -11.090 -38.791 1.00 60.66 95 ILE A CA 1
ATOM 709 C C . ILE A 1 95 ? 80.054 -11.640 -40.217 1.00 60.66 95 ILE A C 1
ATOM 711 O O . ILE A 1 95 ? 81.035 -11.593 -40.955 1.00 60.66 95 ILE A O 1
ATOM 715 N N . ARG A 1 96 ? 78.892 -12.179 -40.601 1.00 64.56 96 ARG A N 1
ATOM 716 C CA . ARG A 1 96 ? 78.628 -12.595 -41.985 1.00 64.56 96 ARG A CA 1
ATOM 717 C C . ARG A 1 96 ? 78.238 -11.373 -42.816 1.00 64.56 96 ARG A C 1
ATOM 719 O O . ARG A 1 96 ? 77.244 -10.717 -42.509 1.00 64.56 96 ARG A O 1
ATOM 726 N N . SER A 1 97 ? 78.982 -11.098 -43.882 1.00 67.56 97 SER A N 1
ATOM 727 C CA . SER A 1 97 ? 78.579 -10.176 -44.946 1.00 67.56 97 SER A CA 1
ATOM 728 C C . SER A 1 97 ? 78.060 -10.974 -46.139 1.00 67.56 97 SER A C 1
ATOM 730 O O . SER A 1 97 ? 78.779 -11.824 -46.656 1.00 67.56 97 SER A O 1
ATOM 732 N N . VAL A 1 98 ? 76.838 -10.692 -46.592 1.00 73.44 98 VAL A N 1
ATOM 733 C CA . VAL A 1 98 ? 76.325 -11.216 -47.870 1.00 73.44 98 VAL A CA 1
ATOM 734 C C . VAL A 1 98 ? 76.978 -10.432 -49.009 1.00 73.44 98 VAL A C 1
ATOM 736 O O . VAL A 1 98 ? 77.141 -9.216 -48.883 1.00 73.44 98 VAL A O 1
ATOM 739 N N . ASP A 1 99 ? 77.339 -11.094 -50.111 1.00 80.00 99 ASP A N 1
ATOM 740 C CA . ASP A 1 99 ? 77.891 -10.374 -51.258 1.00 80.00 99 ASP A CA 1
ATOM 741 C C . ASP A 1 99 ? 76.876 -9.387 -51.865 1.00 80.00 99 ASP A C 1
ATOM 743 O O . ASP A 1 99 ? 75.665 -9.618 -51.936 1.00 80.00 99 ASP A O 1
ATOM 747 N N . SER A 1 100 ? 77.404 -8.258 -52.329 1.00 77.56 100 SER A N 1
ATOM 748 C CA . SER A 1 100 ? 76.642 -7.135 -52.864 1.00 77.56 100 SER A CA 1
ATOM 749 C C . SER A 1 100 ? 75.884 -7.448 -54.161 1.00 77.56 100 SER A C 1
ATOM 751 O O . SER A 1 100 ? 74.959 -6.704 -54.497 1.00 77.56 100 SER A O 1
ATOM 753 N N . SER A 1 101 ? 76.244 -8.517 -54.884 1.00 82.31 101 SER A N 1
ATOM 754 C CA . SER A 1 101 ? 75.491 -8.996 -56.052 1.00 82.31 101 SER A CA 1
ATOM 755 C C . SER A 1 101 ? 74.146 -9.609 -55.640 1.00 82.31 101 SER A C 1
ATOM 757 O O . SER A 1 101 ? 73.099 -9.117 -56.061 1.00 82.31 101 SER A O 1
ATOM 759 N N . ILE A 1 102 ? 74.172 -10.581 -54.725 1.00 80.69 102 ILE A N 1
ATOM 760 C CA . ILE A 1 102 ? 73.003 -11.307 -54.203 1.00 80.69 102 ILE A CA 1
ATOM 761 C C . ILE A 1 102 ? 71.999 -10.338 -53.565 1.00 80.69 102 ILE A C 1
ATOM 763 O O . ILE A 1 102 ? 70.794 -10.427 -53.798 1.00 80.69 102 ILE A O 1
ATOM 767 N N . VAL A 1 103 ? 72.482 -9.349 -52.801 1.00 82.50 103 VAL A N 1
ATOM 768 C CA . VAL A 1 103 ? 71.611 -8.328 -52.189 1.00 82.50 103 VAL A CA 1
ATOM 769 C C . VAL A 1 103 ? 70.850 -7.520 -53.250 1.00 82.50 103 VAL A C 1
ATOM 771 O O . VAL A 1 103 ? 69.671 -7.224 -53.055 1.00 82.50 103 VAL A O 1
ATOM 774 N N . LYS A 1 104 ? 71.484 -7.183 -54.381 1.00 86.00 104 LYS A N 1
ATOM 775 C CA . LYS A 1 104 ? 70.828 -6.460 -55.487 1.00 86.00 104 LYS A CA 1
ATOM 776 C C . LYS A 1 104 ? 69.835 -7.336 -56.244 1.00 86.00 104 LYS A C 1
ATOM 778 O O . LYS A 1 104 ? 68.789 -6.833 -56.643 1.00 86.00 104 LYS A O 1
ATOM 783 N N . GLU A 1 105 ? 70.140 -8.618 -56.421 1.00 85.19 105 GLU A N 1
ATOM 784 C CA . GLU A 1 105 ? 69.237 -9.583 -57.053 1.00 85.19 105 GLU A CA 1
ATOM 785 C C . GLU A 1 105 ? 67.942 -9.742 -56.241 1.00 85.19 105 GLU A C 1
ATOM 787 O O . GLU A 1 105 ? 66.850 -9.530 -56.769 1.00 85.19 105 GLU A O 1
ATOM 792 N N . ILE A 1 106 ? 68.061 -9.977 -54.928 1.00 83.12 106 ILE A N 1
ATOM 793 C CA . ILE A 1 106 ? 66.911 -10.106 -54.016 1.00 83.12 106 ILE A CA 1
ATOM 794 C C . ILE A 1 106 ? 66.099 -8.800 -53.946 1.00 83.12 106 ILE A C 1
ATOM 796 O O . ILE A 1 106 ? 64.872 -8.846 -53.925 1.00 83.12 106 ILE A O 1
ATOM 800 N N . GLN A 1 107 ? 66.752 -7.630 -53.959 1.00 81.00 107 GLN A N 1
ATOM 801 C CA . GLN A 1 107 ? 66.060 -6.330 -54.010 1.00 81.00 107 GLN A CA 1
ATOM 802 C C . GLN A 1 107 ? 65.358 -6.058 -55.353 1.00 81.00 107 GLN A C 1
ATOM 804 O O . GLN A 1 107 ? 64.401 -5.282 -55.392 1.00 81.00 107 GLN A O 1
ATOM 809 N N . GLY A 1 108 ? 65.822 -6.664 -56.449 1.00 82.88 108 GLY A N 1
ATOM 810 C CA . GLY A 1 108 ? 65.198 -6.563 -57.770 1.00 82.88 108 GLY A CA 1
ATOM 811 C C . GLY A 1 108 ? 63.970 -7.463 -57.944 1.00 82.88 108 GLY A C 1
ATOM 812 O O . GLY A 1 108 ? 63.086 -7.153 -58.750 1.00 82.88 108 GLY A O 1
ATOM 813 N N . ASP A 1 109 ? 63.884 -8.559 -57.187 1.00 82.25 109 ASP A N 1
ATOM 814 C CA . ASP A 1 109 ? 62.777 -9.506 -57.268 1.00 82.25 109 ASP A CA 1
ATOM 815 C C . ASP A 1 109 ? 61.515 -8.982 -56.554 1.00 82.25 109 ASP A C 1
ATOM 817 O O . ASP A 1 109 ? 61.443 -8.796 -55.337 1.00 82.25 109 ASP A O 1
ATOM 821 N N . LYS A 1 110 ? 60.457 -8.799 -57.350 1.00 76.94 110 LYS A N 1
ATOM 822 C CA . LYS A 1 110 ? 59.146 -8.304 -56.910 1.00 76.94 110 LYS A CA 1
ATOM 823 C C . LYS A 1 110 ? 58.489 -9.186 -55.843 1.00 76.94 110 LYS A C 1
ATOM 825 O O . LYS A 1 110 ? 57.636 -8.672 -55.121 1.00 76.94 110 LYS A O 1
ATOM 830 N N . ARG A 1 111 ? 58.861 -10.469 -55.729 1.00 77.00 111 ARG A N 1
ATOM 831 C CA . ARG A 1 111 ? 58.330 -11.400 -54.714 1.00 77.00 111 ARG A CA 1
ATOM 832 C C . ARG A 1 111 ? 58.680 -10.985 -53.283 1.00 77.00 111 ARG A C 1
ATOM 834 O O . ARG A 1 111 ? 57.895 -11.263 -52.383 1.00 77.00 111 ARG A O 1
ATOM 841 N N . PHE A 1 112 ? 59.799 -10.284 -53.080 1.00 75.38 112 PHE A N 1
ATOM 842 C CA . PHE A 1 112 ? 60.256 -9.830 -51.758 1.00 75.38 112 PHE A CA 1
ATOM 843 C C . PHE A 1 112 ? 59.873 -8.375 -51.440 1.00 75.38 112 PHE A C 1
ATOM 845 O O . PHE A 1 112 ? 60.276 -7.825 -50.414 1.00 75.38 112 PHE A O 1
ATOM 852 N N . ASN A 1 113 ? 59.075 -7.723 -52.293 1.00 72.69 113 ASN A N 1
ATOM 853 C CA . ASN A 1 113 ? 58.626 -6.350 -52.072 1.00 72.69 113 ASN A CA 1
ATOM 854 C C . ASN A 1 113 ? 57.372 -6.307 -51.177 1.00 72.69 113 ASN A C 1
ATOM 856 O O . ASN A 1 113 ? 56.264 -6.049 -51.652 1.00 72.69 113 ASN A O 1
ATOM 860 N N . TYR A 1 114 ? 57.562 -6.532 -49.873 1.00 69.81 114 TYR A N 1
ATOM 861 C CA . TYR A 1 114 ? 56.524 -6.494 -48.828 1.00 69.81 114 TYR A CA 1
ATOM 862 C C . TYR A 1 114 ? 56.034 -5.070 -48.488 1.00 69.81 114 TYR A C 1
ATOM 864 O O . TYR A 1 114 ? 55.827 -4.719 -47.328 1.00 69.81 114 TYR A O 1
ATOM 872 N N . GLN A 1 115 ? 55.848 -4.219 -49.499 1.00 70.12 115 GLN A N 1
ATOM 873 C CA . GLN A 1 115 ? 55.120 -2.965 -49.334 1.00 70.12 115 GLN A CA 1
ATOM 874 C C . GLN A 1 115 ? 53.622 -3.259 -49.287 1.00 70.12 115 GLN A C 1
ATOM 876 O O . GLN A 1 115 ? 52.952 -3.299 -50.325 1.00 70.12 115 GLN A O 1
ATOM 881 N N . ASP A 1 116 ? 53.103 -3.426 -48.069 1.00 62.88 116 ASP A N 1
ATOM 882 C CA . ASP A 1 116 ? 51.668 -3.411 -47.806 1.00 62.88 116 ASP A CA 1
ATOM 883 C C . ASP A 1 116 ? 51.066 -2.136 -48.400 1.00 62.88 116 ASP A C 1
ATOM 885 O O . ASP A 1 116 ? 51.279 -1.015 -47.926 1.00 62.88 116 ASP A O 1
ATOM 889 N N . LYS A 1 117 ? 50.308 -2.309 -49.485 1.00 65.75 117 LYS A N 1
ATOM 890 C CA . LYS A 1 117 ? 49.586 -1.219 -50.136 1.00 65.75 117 LYS A CA 1
ATOM 891 C C . LYS A 1 117 ? 48.432 -0.820 -49.231 1.00 65.75 117 LYS A C 1
ATOM 893 O O . LYS A 1 117 ? 47.317 -1.305 -49.417 1.00 65.75 117 LYS A O 1
ATOM 898 N N . VAL A 1 118 ? 48.707 0.069 -48.273 1.00 67.50 118 VAL A N 1
ATOM 899 C CA . VAL A 1 118 ? 47.677 0.697 -47.440 1.00 67.50 118 VAL A CA 1
ATOM 900 C C . VAL A 1 118 ? 46.532 1.150 -48.353 1.00 67.50 118 VAL A C 1
ATOM 902 O O . VAL A 1 118 ? 46.772 1.913 -49.300 1.00 67.50 118 VAL A O 1
ATOM 905 N N . PRO A 1 119 ? 45.307 0.622 -48.169 1.00 70.50 119 PRO A N 1
ATOM 906 C CA . PRO A 1 119 ? 44.226 0.869 -49.107 1.00 70.50 119 PRO A CA 1
ATOM 907 C C . PRO A 1 119 ? 43.955 2.369 -49.137 1.00 70.50 119 PRO A C 1
ATOM 909 O O . PRO A 1 119 ? 43.712 2.986 -48.099 1.00 70.50 119 PRO A O 1
ATOM 912 N N . LYS A 1 120 ? 44.034 2.974 -50.330 1.00 69.06 120 LYS A N 1
ATOM 913 C CA . LYS A 1 120 ? 43.784 4.409 -50.498 1.00 69.06 120 LYS A CA 1
ATOM 914 C C . LYS A 1 120 ? 42.384 4.705 -49.975 1.00 69.06 120 LYS A C 1
ATOM 916 O O . LYS A 1 120 ? 41.409 4.231 -50.550 1.00 69.06 120 LYS A O 1
ATOM 921 N N . GLN A 1 121 ? 42.303 5.470 -48.890 1.00 67.50 121 GLN A N 1
ATOM 922 C CA . GLN A 1 121 ? 41.054 5.760 -48.199 1.00 67.50 121 GLN A CA 1
ATOM 923 C C . GLN A 1 121 ? 40.146 6.604 -49.101 1.00 67.50 121 GLN A C 1
ATOM 925 O O . GLN A 1 121 ? 40.263 7.828 -49.168 1.00 67.50 121 GLN A O 1
ATOM 930 N N . THR A 1 122 ? 39.259 5.941 -49.845 1.00 72.69 122 THR A N 1
ATOM 931 C CA . THR A 1 122 ? 38.291 6.612 -50.709 1.00 72.69 122 THR A CA 1
ATOM 932 C C . THR A 1 122 ? 37.281 7.336 -49.833 1.00 72.69 122 THR A C 1
ATOM 934 O O . THR A 1 122 ? 36.648 6.733 -48.962 1.00 72.69 122 THR A O 1
ATOM 937 N N . ARG A 1 123 ? 37.126 8.649 -50.035 1.00 72.19 123 ARG A N 1
ATOM 938 C CA . ARG A 1 123 ? 36.156 9.427 -49.264 1.00 72.19 123 ARG A CA 1
ATOM 939 C C . ARG A 1 123 ? 34.748 9.126 -49.769 1.00 72.19 123 ARG A C 1
ATOM 941 O O . ARG A 1 123 ? 34.256 9.748 -50.710 1.00 72.19 123 ARG A O 1
ATOM 948 N N . ASN A 1 124 ? 34.121 8.133 -49.149 1.00 83.75 124 ASN A N 1
ATOM 949 C CA . ASN A 1 124 ? 32.785 7.660 -49.487 1.00 83.75 124 ASN A CA 1
ATOM 950 C C . ASN A 1 124 ? 31.741 8.674 -48.988 1.00 83.75 124 ASN A C 1
ATOM 952 O O . ASN A 1 124 ? 31.046 8.428 -48.008 1.00 83.75 124 ASN A O 1
ATOM 956 N N . TRP A 1 125 ? 31.631 9.817 -49.668 1.00 85.00 125 TRP A N 1
ATOM 957 C CA . TRP A 1 125 ? 30.754 10.939 -49.308 1.00 85.00 125 TRP A CA 1
ATOM 958 C C . TRP A 1 125 ? 29.290 10.523 -49.067 1.00 85.00 125 TRP A C 1
ATOM 960 O O . TRP A 1 125 ? 28.629 11.066 -48.189 1.00 85.00 125 TRP A O 1
ATOM 970 N N . ALA A 1 126 ? 28.793 9.511 -49.786 1.00 87.06 126 ALA A N 1
ATOM 971 C CA . ALA A 1 126 ? 27.465 8.941 -49.562 1.00 87.06 126 ALA A CA 1
ATOM 972 C C . ALA A 1 126 ? 27.346 8.222 -48.202 1.00 87.06 126 ALA A C 1
ATOM 974 O O . ALA A 1 126 ? 26.322 8.338 -47.533 1.00 87.06 126 ALA A O 1
ATOM 975 N N . ALA A 1 127 ? 28.401 7.529 -47.757 1.00 85.69 127 ALA A N 1
ATOM 976 C CA . ALA A 1 127 ? 28.471 6.939 -46.421 1.00 85.69 127 ALA A CA 1
ATOM 977 C C . ALA A 1 127 ? 28.646 8.018 -45.339 1.00 85.69 127 ALA A C 1
ATOM 979 O O . ALA A 1 127 ? 28.038 7.912 -44.278 1.00 85.69 127 ALA A O 1
ATOM 980 N N . GLU A 1 128 ? 29.403 9.089 -45.616 1.00 86.44 128 GLU A N 1
ATOM 981 C CA . GLU A 1 128 ? 29.482 10.259 -44.729 1.00 86.44 128 GLU A CA 1
ATOM 982 C C . GLU A 1 128 ? 28.088 10.878 -44.531 1.00 86.44 128 GLU A C 1
ATOM 984 O O . GLU A 1 128 ? 27.661 11.051 -43.391 1.00 86.44 128 GLU A O 1
ATOM 989 N N . ILE A 1 129 ? 27.339 11.139 -45.610 1.00 90.81 129 ILE A N 1
ATOM 990 C CA . ILE A 1 129 ? 25.965 11.667 -45.544 1.00 90.81 129 ILE A CA 1
ATOM 991 C C . ILE A 1 129 ? 25.025 10.699 -44.818 1.00 90.81 129 ILE A C 1
ATOM 993 O O . ILE A 1 129 ? 24.282 11.133 -43.940 1.00 90.81 129 ILE A O 1
ATOM 997 N N . LEU A 1 130 ? 25.077 9.398 -45.121 1.00 92.00 130 LEU A N 1
ATOM 998 C CA . LEU A 1 130 ? 24.260 8.391 -44.439 1.00 92.00 130 LEU A CA 1
ATOM 999 C C . LEU A 1 130 ? 24.523 8.386 -42.925 1.00 92.00 130 LEU A C 1
ATOM 1001 O O . LEU A 1 130 ? 23.576 8.384 -42.140 1.00 92.00 130 LEU A O 1
ATOM 1005 N N . MET A 1 131 ? 25.788 8.466 -42.504 1.00 86.62 131 MET A N 1
ATOM 1006 C CA . MET A 1 131 ? 26.149 8.548 -41.087 1.00 86.62 131 MET A CA 1
ATOM 1007 C C . MET A 1 131 ? 25.688 9.859 -40.435 1.00 86.62 131 MET A C 1
ATOM 1009 O O . MET A 1 131 ? 25.228 9.823 -39.295 1.00 86.62 131 MET A O 1
ATOM 1013 N N . HIS A 1 132 ? 25.725 10.995 -41.143 1.00 89.06 132 HIS A N 1
ATOM 1014 C CA . HIS A 1 132 ? 25.153 12.255 -40.645 1.00 89.06 132 HIS A CA 1
ATOM 1015 C C . HIS A 1 132 ? 23.624 12.172 -40.494 1.00 89.06 132 HIS A C 1
ATOM 1017 O O . HIS A 1 132 ? 23.088 12.630 -39.486 1.00 89.06 132 HIS A O 1
ATOM 1023 N N . ILE A 1 133 ? 22.920 11.540 -41.441 1.00 87.62 133 ILE A N 1
ATOM 1024 C CA . ILE A 1 133 ? 21.465 11.315 -41.377 1.00 87.62 133 ILE A CA 1
ATOM 1025 C C . ILE A 1 133 ? 21.107 10.398 -40.199 1.00 87.62 133 ILE A C 1
ATOM 1027 O O . ILE A 1 133 ? 20.209 10.726 -39.425 1.00 87.62 133 ILE A O 1
ATOM 1031 N N . ILE A 1 134 ? 21.835 9.290 -40.012 1.00 86.00 134 ILE A N 1
ATOM 1032 C CA . ILE A 1 134 ? 21.654 8.369 -38.878 1.00 86.00 134 ILE A CA 1
ATOM 1033 C C . ILE A 1 134 ? 21.910 9.092 -37.546 1.00 86.00 134 ILE A C 1
ATOM 1035 O O . ILE A 1 134 ? 21.106 8.980 -36.621 1.00 86.00 134 ILE A O 1
ATOM 1039 N N . HIS A 1 135 ? 22.988 9.877 -37.450 1.00 85.75 135 HIS A N 1
ATOM 1040 C CA . HIS A 1 135 ? 23.314 10.654 -36.252 1.00 85.75 135 HIS A CA 1
ATOM 1041 C C . HIS A 1 135 ? 22.235 11.698 -35.932 1.00 85.75 135 HIS A C 1
ATOM 1043 O O . HIS A 1 135 ? 21.861 11.860 -34.769 1.00 85.75 135 HIS A O 1
ATOM 1049 N N . TYR A 1 136 ? 21.696 12.372 -36.951 1.00 84.38 136 TYR A N 1
ATOM 1050 C CA . TYR A 1 136 ? 20.605 13.332 -36.798 1.00 84.38 136 TYR A CA 1
ATOM 1051 C C . TYR A 1 136 ? 19.306 12.653 -36.332 1.00 84.38 136 TYR A C 1
ATOM 1053 O O . TYR A 1 136 ? 18.717 13.091 -35.347 1.00 84.38 136 TYR A O 1
ATOM 1061 N N . LEU A 1 137 ? 18.902 11.541 -36.957 1.00 79.94 137 LEU A N 1
ATOM 1062 C CA . LEU A 1 137 ? 17.726 10.752 -36.557 1.00 79.94 137 LEU A CA 1
ATOM 1063 C C . LEU A 1 137 ? 17.817 10.252 -35.107 1.00 79.94 137 LEU A C 1
ATOM 1065 O O . LEU A 1 137 ? 16.859 10.391 -34.345 1.00 79.94 137 LEU A O 1
ATOM 1069 N N . LEU A 1 138 ? 18.978 9.730 -34.701 1.00 78.12 138 LEU A N 1
ATOM 1070 C CA . LEU A 1 138 ? 19.222 9.310 -33.319 1.00 78.12 138 LEU A CA 1
ATOM 1071 C C . LEU A 1 138 ? 19.170 10.504 -32.351 1.00 78.12 138 LEU A C 1
ATOM 1073 O O . LEU A 1 138 ? 18.516 10.416 -31.312 1.00 78.12 138 LEU A O 1
ATOM 1077 N N . SER A 1 139 ? 19.760 11.643 -32.724 1.00 79.62 139 SER A N 1
ATOM 1078 C CA . SER A 1 139 ? 19.737 12.872 -31.915 1.00 79.62 139 SER A CA 1
ATOM 1079 C C . SER A 1 139 ? 18.325 13.443 -31.737 1.00 79.62 139 SER A C 1
ATOM 1081 O O . SER A 1 139 ? 17.980 13.901 -30.650 1.00 79.62 139 SER A O 1
ATOM 1083 N N . VAL A 1 140 ? 17.478 13.379 -32.771 1.00 81.50 140 VAL A N 1
ATOM 1084 C CA . VAL A 1 140 ? 16.056 13.753 -32.679 1.00 81.50 140 VAL A CA 1
ATOM 1085 C C . VAL A 1 140 ? 15.306 12.801 -31.741 1.00 81.50 140 VAL A C 1
ATOM 1087 O O . VAL A 1 140 ? 14.481 13.261 -30.955 1.00 81.50 140 VAL A O 1
ATOM 1090 N N . SER A 1 141 ? 15.625 11.500 -31.740 1.00 77.25 141 SER A N 1
ATOM 1091 C CA . SER A 1 141 ? 15.022 10.559 -30.784 1.00 77.25 141 SER A CA 1
ATOM 1092 C C . SER A 1 141 ? 15.425 10.847 -29.330 1.00 77.25 141 SER A C 1
ATOM 1094 O O . SER A 1 141 ? 14.552 10.884 -28.464 1.00 77.25 141 SER A O 1
ATOM 1096 N N . ASP A 1 142 ? 16.702 11.155 -29.057 1.00 80.19 142 ASP A N 1
ATOM 1097 C CA . ASP A 1 142 ? 17.149 11.558 -27.717 1.00 80.19 142 ASP A CA 1
ATOM 1098 C C . ASP A 1 142 ? 16.509 12.912 -27.304 1.00 80.19 142 ASP A C 1
ATOM 1100 O O . ASP A 1 142 ? 16.101 13.059 -26.152 1.00 80.19 142 ASP A O 1
ATOM 1104 N N . LEU A 1 143 ? 16.305 13.868 -28.227 1.00 84.44 143 LEU A N 1
ATOM 1105 C CA . LEU A 1 143 ? 15.553 15.115 -27.972 1.00 84.44 143 LEU A CA 1
ATOM 1106 C C . LEU A 1 143 ? 14.076 14.869 -27.626 1.00 84.44 143 LEU A C 1
ATOM 1108 O O . LEU A 1 143 ? 13.557 15.500 -26.705 1.00 84.44 143 LEU A O 1
ATOM 1112 N N . ILE A 1 144 ? 13.399 13.949 -28.322 1.00 86.94 144 ILE A N 1
ATOM 1113 C CA . ILE A 1 144 ? 12.013 13.560 -28.013 1.00 86.94 144 ILE A CA 1
ATOM 1114 C C . ILE A 1 144 ? 11.947 12.884 -26.638 1.00 86.94 144 ILE A C 1
ATOM 1116 O O . ILE A 1 144 ? 11.059 13.202 -25.851 1.00 86.94 144 ILE A O 1
ATOM 1120 N N . ILE A 1 145 ? 12.903 12.012 -26.303 1.00 85.88 145 ILE A N 1
ATOM 1121 C CA . ILE A 1 145 ? 12.986 11.386 -24.975 1.00 85.88 145 ILE A CA 1
ATOM 1122 C C . ILE A 1 145 ? 13.207 12.449 -23.891 1.00 85.88 145 ILE A C 1
ATOM 1124 O O . ILE A 1 145 ? 12.519 12.421 -22.873 1.00 85.88 145 ILE A O 1
ATOM 1128 N N . ILE A 1 146 ? 14.099 13.421 -24.111 1.00 88.25 146 ILE A N 1
ATOM 1129 C CA . ILE A 1 146 ? 14.311 14.545 -23.185 1.00 88.25 146 ILE A CA 1
ATOM 1130 C C . ILE A 1 146 ? 13.029 15.373 -23.035 1.00 88.25 146 ILE A C 1
ATOM 1132 O O . ILE A 1 146 ? 12.667 15.701 -21.910 1.00 88.25 146 ILE A O 1
ATOM 1136 N N . LEU A 1 147 ? 12.309 15.665 -24.123 1.00 90.44 147 LEU A N 1
ATOM 1137 C CA . LEU A 1 147 ? 11.035 16.390 -24.084 1.00 90.44 147 LEU A CA 1
ATOM 1138 C C . LEU A 1 147 ? 9.960 15.616 -23.304 1.00 90.44 147 LEU A C 1
ATOM 1140 O O . LEU A 1 147 ? 9.258 16.208 -22.488 1.00 90.44 147 LEU A O 1
ATOM 1144 N N . VAL A 1 148 ? 9.853 14.300 -23.512 1.00 92.62 148 VAL A N 1
ATOM 1145 C CA . VAL A 1 148 ? 8.916 13.428 -22.787 1.00 92.62 148 VAL A CA 1
ATOM 1146 C C . VAL A 1 148 ? 9.281 13.349 -21.307 1.00 92.62 148 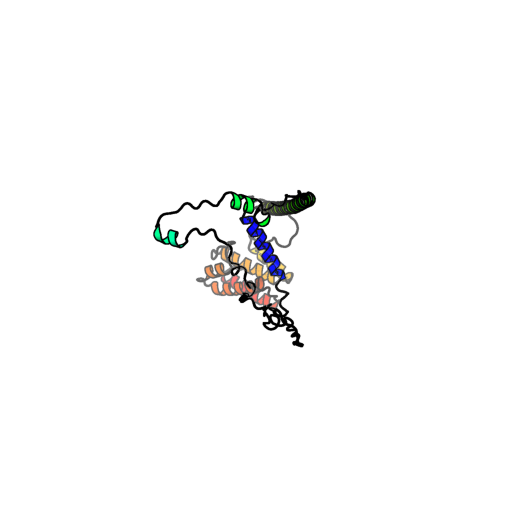VAL A C 1
ATOM 1148 O O . VAL A 1 148 ? 8.404 13.520 -20.469 1.00 92.62 148 VAL A O 1
ATOM 1151 N N . VAL A 1 149 ? 10.558 13.160 -20.958 1.00 93.44 149 VAL A N 1
ATOM 1152 C CA . VAL A 1 149 ? 11.025 13.135 -19.561 1.00 93.44 149 VAL A CA 1
ATOM 1153 C C . VAL A 1 149 ? 10.832 14.495 -18.890 1.00 93.44 149 VAL A C 1
ATOM 1155 O O . VAL A 1 149 ? 10.376 14.543 -17.751 1.00 93.44 149 VAL A O 1
ATOM 1158 N N . LEU A 1 150 ? 11.106 15.602 -19.586 1.00 93.44 150 LEU A N 1
ATOM 1159 C CA . LEU A 1 150 ? 10.856 16.957 -19.092 1.00 93.44 150 LEU A CA 1
ATOM 1160 C C . LEU A 1 150 ? 9.355 17.213 -18.909 1.00 93.44 150 LEU A C 1
ATOM 1162 O O . LEU A 1 150 ? 8.963 17.804 -17.909 1.00 93.44 150 LEU A O 1
ATOM 1166 N N . GLY A 1 151 ? 8.513 16.730 -19.825 1.00 92.81 151 GLY A N 1
ATOM 1167 C CA . GLY A 1 151 ? 7.056 16.775 -19.715 1.00 92.81 151 GLY A CA 1
ATOM 1168 C C . GLY A 1 151 ? 6.534 15.946 -18.542 1.00 92.81 151 GLY A C 1
ATOM 1169 O O . GLY A 1 151 ? 5.707 16.427 -17.777 1.00 92.81 151 GLY A O 1
ATOM 1170 N N . LEU A 1 152 ? 7.067 14.741 -18.332 1.00 90.44 152 LEU A N 1
ATOM 1171 C CA . LEU A 1 152 ? 6.715 13.862 -17.214 1.00 90.44 152 LEU A CA 1
ATOM 1172 C C . LEU A 1 152 ? 7.185 14.460 -15.877 1.00 90.44 152 LEU A C 1
ATOM 1174 O O . LEU A 1 152 ? 6.427 14.464 -14.912 1.00 90.44 152 LEU A O 1
ATOM 1178 N N . LEU A 1 153 ? 8.375 15.069 -15.832 1.00 90.69 153 LEU A N 1
ATOM 1179 C CA . LEU A 1 153 ? 8.854 15.852 -14.688 1.00 90.69 153 LEU A CA 1
ATOM 1180 C C . LEU A 1 153 ? 8.024 17.121 -14.456 1.00 90.69 153 LEU A C 1
ATOM 1182 O O . LEU A 1 153 ? 7.782 17.468 -13.306 1.00 90.69 153 LEU A O 1
ATOM 1186 N N . ALA A 1 154 ? 7.555 17.797 -15.506 1.00 89.81 154 ALA A N 1
ATOM 1187 C CA . ALA A 1 154 ? 6.679 18.960 -15.391 1.00 89.81 154 ALA A CA 1
ATOM 1188 C C . ALA A 1 154 ? 5.282 18.567 -14.886 1.00 89.81 154 ALA A C 1
ATOM 1190 O O . ALA A 1 154 ? 4.747 19.247 -14.016 1.00 89.81 154 ALA A O 1
ATOM 1191 N N . ILE A 1 155 ? 4.728 17.443 -15.356 1.00 87.25 155 ILE A N 1
ATOM 1192 C CA . ILE A 1 155 ? 3.481 16.846 -14.855 1.00 87.25 155 ILE A CA 1
ATOM 1193 C C . ILE A 1 155 ? 3.654 16.417 -13.395 1.00 87.25 155 ILE A C 1
ATOM 1195 O O . ILE A 1 155 ? 2.815 16.755 -12.568 1.00 87.25 155 ILE A O 1
ATOM 1199 N N . LEU A 1 156 ? 4.757 15.750 -13.046 1.00 85.62 156 LEU A N 1
ATOM 1200 C CA . LEU A 1 156 ? 5.065 15.356 -11.670 1.00 85.62 156 LEU A CA 1
ATOM 1201 C C . LEU A 1 156 ? 5.242 16.581 -10.762 1.00 85.62 156 LEU A C 1
ATOM 1203 O O . LEU A 1 156 ? 4.702 16.610 -9.663 1.00 85.62 156 LEU A O 1
ATOM 1207 N N . PHE A 1 157 ? 5.940 17.621 -11.219 1.00 85.19 157 PHE A N 1
ATOM 1208 C CA . PHE A 1 157 ? 6.111 18.872 -10.478 1.00 85.19 157 PHE A CA 1
ATOM 1209 C C . PHE A 1 157 ? 4.787 19.627 -10.310 1.00 85.19 157 PHE A C 1
ATOM 1211 O O . PHE A 1 157 ? 4.500 20.130 -9.226 1.00 85.19 157 PHE A O 1
ATOM 1218 N N . TYR A 1 158 ? 3.955 19.671 -11.352 1.00 84.62 158 TYR A N 1
ATOM 1219 C CA . TYR A 1 158 ? 2.601 20.225 -11.314 1.00 84.62 158 TYR A CA 1
ATOM 1220 C C . TYR A 1 158 ? 1.716 19.452 -10.325 1.00 84.62 158 TYR A C 1
ATOM 1222 O O . TYR A 1 158 ? 1.055 20.059 -9.483 1.00 84.62 158 TYR A O 1
ATOM 1230 N N . PHE A 1 159 ? 1.786 18.120 -10.348 1.00 80.56 159 PHE A N 1
ATOM 1231 C CA . PHE A 1 159 ? 1.074 17.222 -9.443 1.00 80.56 159 PHE A CA 1
ATOM 1232 C C . PHE A 1 159 ? 1.526 17.395 -7.985 1.00 80.56 159 PHE A C 1
ATOM 1234 O O . PHE A 1 159 ? 0.689 17.653 -7.129 1.00 80.56 159 PHE A O 1
ATOM 1241 N N . LEU A 1 160 ? 2.833 17.383 -7.694 1.00 78.25 160 LEU A N 1
ATOM 1242 C CA . LEU A 1 160 ? 3.382 17.653 -6.353 1.00 78.25 160 LEU A CA 1
ATOM 1243 C C . LEU A 1 160 ? 3.060 19.074 -5.856 1.00 78.25 160 LEU A C 1
ATOM 1245 O O . LEU A 1 160 ? 2.851 19.283 -4.659 1.00 78.25 160 LEU A O 1
ATOM 1249 N N . ARG A 1 161 ? 3.007 20.064 -6.758 1.00 73.19 161 ARG A N 1
ATOM 1250 C CA . ARG A 1 161 ? 2.640 21.447 -6.420 1.00 73.19 161 ARG A CA 1
ATOM 125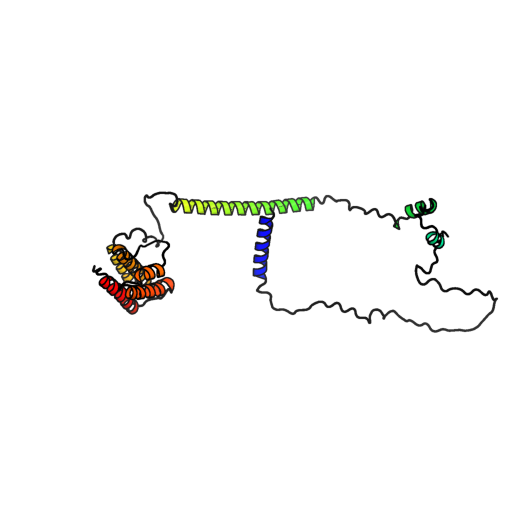1 C C . ARG A 1 161 ? 1.150 21.582 -6.093 1.00 73.19 161 ARG A C 1
ATOM 1253 O O . ARG A 1 161 ? 0.819 22.347 -5.188 1.00 73.19 161 ARG A O 1
ATOM 1260 N N . HIS A 1 162 ? 0.281 20.825 -6.767 1.00 65.69 162 HIS A N 1
ATOM 1261 C CA . HIS A 1 162 ? -1.155 20.749 -6.466 1.00 65.69 162 HIS A CA 1
ATOM 1262 C C . HIS A 1 162 ? -1.480 19.864 -5.258 1.00 65.69 162 HIS A C 1
ATOM 1264 O O . HIS A 1 162 ? -2.357 20.218 -4.479 1.00 65.69 162 HIS A O 1
ATOM 1270 N N . GLN A 1 163 ? -0.723 18.790 -5.014 1.00 60.09 163 GLN A N 1
ATOM 1271 C CA . GLN A 1 163 ? -0.842 17.941 -3.817 1.00 60.09 163 GLN A CA 1
ATOM 1272 C C . GLN A 1 163 ? -0.367 18.620 -2.516 1.00 60.09 163 GLN A C 1
ATOM 1274 O O . GLN A 1 163 ? -0.300 17.983 -1.468 1.00 60.09 163 GLN A O 1
ATOM 1279 N N . GLY A 1 164 ? -0.026 19.913 -2.546 1.00 54.41 164 GLY A N 1
ATOM 1280 C CA . GLY A 1 164 ? 0.208 20.703 -1.335 1.00 54.41 164 GLY A CA 1
ATOM 1281 C C . GLY A 1 164 ? 1.478 20.351 -0.555 1.00 54.41 164 GLY A C 1
ATOM 1282 O O . GLY A 1 164 ? 1.682 20.903 0.524 1.00 54.41 164 GLY A O 1
ATOM 1283 N N . VAL A 1 165 ? 2.374 19.518 -1.097 1.00 55.94 165 VAL A N 1
ATOM 1284 C CA . VAL A 1 165 ? 3.570 18.998 -0.393 1.00 55.94 165 VAL A CA 1
ATOM 1285 C C . VAL A 1 165 ? 4.522 20.118 0.081 1.00 55.94 165 VAL A C 1
ATOM 1287 O O . VAL A 1 165 ? 5.291 19.933 1.019 1.00 55.94 165 VAL A O 1
ATOM 1290 N N . PHE A 1 166 ? 4.422 21.316 -0.511 1.00 53.16 166 PHE A N 1
ATOM 1291 C CA . PHE A 1 166 ? 5.152 22.531 -0.111 1.00 53.16 166 PHE A CA 1
ATOM 1292 C C . PHE A 1 166 ? 4.272 23.676 0.432 1.00 53.16 166 PHE A C 1
ATOM 1294 O O . PHE A 1 166 ? 4.756 24.796 0.607 1.00 53.16 166 PHE A O 1
ATOM 1301 N N . ARG A 1 167 ? 2.985 23.441 0.719 1.00 41.44 167 ARG A N 1
ATOM 1302 C CA . ARG A 1 167 ? 2.087 24.455 1.291 1.00 41.44 167 ARG A CA 1
ATOM 1303 C C . ARG A 1 167 ? 1.451 23.981 2.592 1.00 41.44 167 ARG A C 1
ATOM 1305 O O . ARG A 1 167 ? 0.506 23.201 2.602 1.00 41.44 167 ARG A O 1
ATOM 1312 N N . ARG A 1 168 ? 1.912 24.587 3.693 1.00 49.88 168 ARG A N 1
ATOM 1313 C CA . ARG A 1 168 ? 1.133 24.704 4.934 1.00 49.88 168 ARG A CA 1
ATOM 1314 C C . ARG A 1 168 ? -0.304 25.127 4.590 1.00 49.88 168 ARG A C 1
ATOM 1316 O O . ARG A 1 168 ? -0.487 26.169 3.971 1.00 49.88 168 ARG A O 1
ATOM 1323 N N . HIS A 1 169 ? -1.259 24.296 5.002 1.00 44.78 169 HIS A N 1
ATOM 1324 C CA . HIS A 1 169 ? -2.693 24.540 5.209 1.00 44.78 169 HIS A CA 1
ATOM 1325 C C . HIS A 1 169 ? -3.308 25.818 4.585 1.00 44.78 169 HIS A C 1
ATOM 1327 O O . HIS A 1 169 ? -3.073 26.910 5.093 1.00 44.78 169 HIS A O 1
ATOM 1333 N N . SER A 1 170 ? -4.200 25.670 3.589 1.00 37.75 170 SER A N 1
ATOM 1334 C CA . SER A 1 170 ? -5.508 26.374 3.516 1.00 37.75 170 SER A CA 1
ATOM 1335 C C . SER A 1 170 ? -6.275 26.079 2.207 1.00 37.75 170 SER A C 1
ATOM 1337 O O . SER A 1 170 ? -5.752 26.366 1.138 1.00 37.75 170 SER A O 1
ATOM 1339 N N . LYS A 1 171 ? -7.529 25.600 2.350 1.00 40.38 171 LYS A N 1
ATOM 1340 C CA . LYS A 1 171 ? -8.733 25.742 1.477 1.00 40.38 171 LYS A CA 1
ATOM 1341 C C . LYS A 1 171 ? -8.645 25.367 -0.029 1.00 40.38 171 LYS A C 1
ATOM 1343 O O . LYS A 1 171 ? -7.839 25.916 -0.763 1.00 40.38 171 LYS A O 1
ATOM 1348 N N . LYS A 1 172 ? -9.458 24.381 -0.473 1.00 36.41 172 LYS A N 1
ATOM 1349 C CA . LYS A 1 172 ? -10.774 24.509 -1.192 1.00 36.41 172 LYS A CA 1
ATOM 1350 C C . LYS A 1 172 ? -10.646 25.285 -2.524 1.00 36.41 172 LYS A C 1
ATOM 1352 O O . LYS A 1 172 ? -10.160 26.402 -2.485 1.00 36.41 172 LYS A O 1
ATOM 1357 N N . ILE A 1 173 ? -11.076 24.852 -3.714 1.00 43.34 173 ILE A N 1
ATOM 1358 C CA . ILE A 1 173 ? -12.263 24.088 -4.185 1.00 43.34 173 ILE A CA 1
ATOM 1359 C C . ILE A 1 173 ? -11.989 23.728 -5.685 1.00 43.34 173 ILE A C 1
ATOM 1361 O O . ILE A 1 173 ? -11.166 24.425 -6.276 1.00 43.34 173 ILE A O 1
ATOM 1365 N N . THR A 1 174 ? -12.629 22.813 -6.436 1.00 32.66 174 THR A N 1
ATOM 1366 C CA . THR A 1 174 ? -13.332 21.513 -6.237 1.00 32.66 174 THR A CA 1
ATOM 1367 C C . THR A 1 174 ? -13.833 21.059 -7.629 1.00 32.66 174 THR A C 1
ATOM 1369 O O . THR A 1 174 ? -14.502 21.877 -8.243 1.00 32.66 174 THR A O 1
ATOM 1372 N N . GLU A 1 175 ? -13.609 19.809 -8.087 1.00 34.16 175 GLU A N 1
ATOM 1373 C CA . GLU A 1 175 ? -14.529 19.065 -8.998 1.00 34.16 175 GLU A CA 1
ATOM 1374 C C . GLU A 1 175 ? -14.127 17.582 -9.231 1.00 34.16 175 GLU A C 1
ATOM 1376 O O . GLU A 1 175 ? -12.966 17.258 -9.460 1.00 34.16 175 GLU A O 1
ATOM 1381 N N . GLU A 1 176 ? -15.139 16.710 -9.136 1.00 38.72 176 GLU A N 1
ATOM 1382 C CA . GLU A 1 176 ? -15.307 15.370 -9.741 1.00 38.72 176 GLU A CA 1
ATOM 1383 C C . GLU A 1 176 ? -14.199 14.294 -9.651 1.00 38.72 176 GLU A C 1
ATOM 1385 O O . GLU A 1 176 ? -13.463 14.040 -10.598 1.00 38.72 176 GLU A O 1
ATOM 1390 N N . LEU A 1 177 ? -14.225 13.518 -8.555 1.00 34.12 177 LEU A N 1
ATOM 1391 C CA . LEU A 1 177 ? -14.026 12.051 -8.526 1.00 34.12 177 LEU A CA 1
ATOM 1392 C C . LEU A 1 177 ? -14.556 11.504 -7.174 1.00 34.12 177 LEU A C 1
ATOM 1394 O O . LEU A 1 177 ? -14.280 12.112 -6.135 1.00 34.12 177 LEU A O 1
ATOM 1398 N N . PRO A 1 178 ? -15.296 10.375 -7.119 1.00 38.38 178 PRO A N 1
ATOM 1399 C CA . PRO A 1 178 ? -15.888 9.862 -5.880 1.00 38.38 178 PRO A CA 1
ATOM 1400 C C . PRO A 1 178 ? -14.846 9.098 -5.042 1.00 38.38 178 PRO A C 1
ATOM 1402 O O . PRO A 1 178 ? -14.854 7.872 -4.965 1.00 38.38 178 PRO A O 1
ATOM 1405 N N . GLY A 1 179 ? -13.912 9.837 -4.437 1.00 39.00 179 GLY A N 1
ATOM 1406 C CA . GLY A 1 179 ? -12.786 9.267 -3.684 1.00 39.00 179 GLY A CA 1
ATOM 1407 C C . GLY A 1 179 ? -12.206 10.157 -2.580 1.00 39.00 179 GLY A C 1
ATOM 1408 O O . GLY A 1 179 ? -11.155 9.829 -2.038 1.00 39.00 179 GLY A O 1
ATOM 1409 N N . GLN A 1 180 ? -12.853 11.277 -2.236 1.00 35.91 180 GLN A N 1
ATOM 1410 C CA . GLN A 1 180 ? -12.379 12.208 -1.203 1.00 35.91 180 GLN A CA 1
ATOM 1411 C C . GLN A 1 180 ? -13.452 12.517 -0.153 1.00 35.91 180 GLN A C 1
ATOM 1413 O O . GLN A 1 180 ? -14.072 13.574 -0.161 1.00 35.91 180 GLN A O 1
ATOM 1418 N N . GLU A 1 181 ? -13.605 11.610 0.812 1.00 41.91 181 GLU A N 1
ATOM 1419 C CA . GLU A 1 181 ? -14.279 11.902 2.087 1.00 41.91 181 GLU A CA 1
ATOM 1420 C C . GLU A 1 181 ? -13.469 11.446 3.319 1.00 41.91 181 GLU A C 1
ATOM 1422 O O . GLU A 1 181 ? -13.990 11.418 4.433 1.00 41.91 181 GLU A O 1
ATOM 1427 N N . GLU A 1 182 ? -12.190 11.091 3.151 1.00 50.16 182 GLU A N 1
ATOM 1428 C CA . GLU A 1 182 ? -11.367 10.521 4.232 1.00 50.16 182 GLU A CA 1
ATOM 1429 C C . GLU A 1 182 ? -10.750 11.577 5.179 1.00 50.16 182 GLU A C 1
ATOM 1431 O O . GLU A 1 182 ? -10.319 11.225 6.276 1.00 50.16 182 GLU A O 1
ATOM 1436 N N . GLU A 1 183 ? -10.744 12.868 4.812 1.00 46.47 183 GLU A N 1
ATOM 1437 C CA . GLU A 1 183 ? -10.043 13.925 5.574 1.00 46.47 183 GLU A CA 1
ATOM 1438 C C . GLU A 1 183 ? -10.939 14.842 6.439 1.00 46.47 183 GLU A C 1
ATOM 1440 O O . GLU A 1 183 ? -10.411 15.605 7.244 1.00 46.47 183 GLU A O 1
ATOM 1445 N N . GLU A 1 184 ? -12.276 14.748 6.363 1.00 45.19 184 GLU A N 1
ATOM 1446 C CA . GLU A 1 184 ? -13.203 15.580 7.167 1.00 45.19 184 GLU A CA 1
ATOM 1447 C C . GLU A 1 184 ? -14.241 14.734 7.940 1.00 45.19 184 GLU A C 1
ATOM 1449 O O . GLU A 1 184 ? -15.439 15.006 7.938 1.00 45.19 184 GLU A O 1
ATOM 1454 N N . ILE A 1 185 ? -13.779 13.678 8.629 1.00 50.84 185 ILE A N 1
ATOM 1455 C CA . ILE A 1 185 ? -14.591 12.894 9.586 1.00 50.84 185 ILE A CA 1
ATOM 1456 C C . ILE A 1 185 ? -13.979 12.949 10.997 1.00 50.84 185 ILE A C 1
ATOM 1458 O O . ILE A 1 185 ? -13.600 11.944 11.595 1.00 50.84 185 ILE A O 1
ATOM 1462 N N . THR A 1 186 ? -13.868 14.162 11.541 1.00 52.72 186 THR A N 1
ATOM 1463 C CA . THR A 1 186 ? -13.386 14.435 12.910 1.00 52.72 186 THR A CA 1
ATOM 1464 C C . THR A 1 186 ? -14.450 14.248 13.998 1.00 52.72 186 THR A C 1
ATOM 1466 O O . THR A 1 186 ? -14.130 14.331 15.181 1.00 52.72 186 THR A O 1
ATOM 1469 N N . VAL A 1 187 ? -15.708 13.974 13.631 1.00 54.81 187 VAL A N 1
ATOM 1470 C CA . VAL A 1 187 ? -16.828 13.793 14.571 1.00 54.81 187 VAL A CA 1
ATOM 1471 C C . VAL A 1 187 ? -17.390 12.379 14.446 1.00 54.81 187 VAL A C 1
ATOM 1473 O O . VAL A 1 187 ? -17.834 11.972 13.374 1.00 54.81 187 VAL A O 1
ATOM 1476 N N . ALA A 1 188 ? -17.430 11.633 15.554 1.00 55.84 188 ALA A N 1
ATOM 1477 C CA . ALA A 1 188 ? -17.838 10.224 15.560 1.00 55.84 188 ALA A CA 1
ATOM 1478 C C . ALA A 1 188 ? -19.277 9.979 15.046 1.00 55.84 188 ALA A C 1
ATOM 1480 O O . ALA A 1 188 ? -19.553 8.927 14.468 1.00 55.84 188 ALA A O 1
ATOM 1481 N N . GLY A 1 189 ? -20.172 10.967 15.183 1.00 60.97 189 GLY A N 1
ATOM 1482 C CA . GLY A 1 189 ? -21.538 10.926 14.643 1.00 60.97 189 GLY A CA 1
ATOM 1483 C C . GLY A 1 189 ? -21.630 10.964 13.110 1.00 60.97 189 GLY A C 1
ATOM 1484 O O . GLY A 1 189 ? -22.599 10.457 12.549 1.00 60.97 189 GLY A O 1
ATOM 1485 N N . ALA A 1 190 ? -20.614 11.486 12.413 1.00 75.25 190 ALA A N 1
ATOM 1486 C CA . ALA A 1 190 ? -20.599 11.519 10.948 1.00 75.25 190 ALA A CA 1
ATOM 1487 C C . ALA A 1 190 ? -20.342 10.132 10.325 1.00 75.25 190 ALA A C 1
ATOM 1489 O O . ALA A 1 190 ? -20.778 9.877 9.204 1.00 75.25 190 ALA A O 1
ATOM 1490 N N . TYR A 1 191 ? -19.701 9.205 11.051 1.00 82.62 191 TYR A N 1
ATOM 1491 C CA . TYR A 1 191 ? -19.554 7.819 10.592 1.00 82.62 191 TYR A CA 1
ATOM 1492 C C . TYR A 1 191 ? -20.904 7.095 10.524 1.00 82.62 191 TYR A C 1
ATOM 1494 O O . TYR A 1 191 ? -21.164 6.407 9.544 1.00 82.62 191 TYR A O 1
ATOM 1502 N N . GLU A 1 192 ? -21.782 7.266 11.519 1.00 85.81 192 GLU A N 1
ATOM 1503 C CA . GLU A 1 192 ? -23.049 6.521 11.587 1.00 85.81 192 GLU A CA 1
ATOM 1504 C C . GLU A 1 192 ? -23.989 6.882 10.422 1.00 85.81 192 GLU A C 1
ATOM 1506 O O . GLU A 1 192 ? -24.569 5.996 9.799 1.00 85.81 192 GLU A O 1
ATOM 1511 N N . GLN A 1 193 ? -24.059 8.167 10.050 1.00 88.06 193 GLN A N 1
ATOM 1512 C CA . GLN A 1 193 ? -24.820 8.627 8.880 1.00 88.06 193 GLN A CA 1
ATOM 1513 C C . GLN A 1 193 ? -24.286 8.022 7.572 1.00 88.06 193 GLN A C 1
ATOM 1515 O O . GLN A 1 193 ? -25.064 7.533 6.753 1.00 88.06 193 GLN A O 1
ATOM 1520 N N . LYS A 1 194 ? -22.958 7.996 7.387 1.00 87.88 194 LYS A N 1
ATOM 1521 C CA . LYS A 1 194 ? -22.328 7.409 6.193 1.00 87.88 194 LYS A CA 1
ATOM 1522 C C . LYS A 1 194 ? -22.484 5.887 6.138 1.00 87.88 194 LYS A C 1
ATOM 1524 O O . LYS A 1 194 ? -22.710 5.347 5.060 1.00 87.88 194 LYS A O 1
ATOM 1529 N N . ILE A 1 195 ? -22.431 5.198 7.283 1.00 91.31 195 ILE A N 1
ATOM 1530 C CA . ILE A 1 195 ? -22.718 3.757 7.380 1.00 91.31 195 ILE A CA 1
ATOM 1531 C C . ILE A 1 195 ? -24.165 3.486 6.950 1.00 91.31 195 ILE A C 1
ATOM 1533 O O . ILE A 1 195 ? -24.392 2.618 6.112 1.00 91.31 195 ILE A O 1
ATOM 1537 N N . GLN A 1 196 ? -25.138 4.249 7.458 1.00 91.12 196 GLN A N 1
ATOM 1538 C CA . GLN A 1 196 ? -26.547 4.092 7.076 1.00 91.12 196 GLN A CA 1
ATOM 1539 C C . GLN A 1 196 ? -26.782 4.378 5.585 1.00 91.12 196 GLN A C 1
ATOM 1541 O O . GLN A 1 196 ? -27.483 3.609 4.931 1.00 91.12 196 GLN A O 1
ATOM 1546 N N . ALA A 1 197 ? -26.150 5.415 5.024 1.00 91.81 197 ALA A N 1
ATOM 1547 C CA . ALA A 1 197 ? -26.216 5.708 3.591 1.00 91.81 197 ALA A CA 1
ATOM 1548 C C . ALA A 1 197 ? -25.614 4.577 2.733 1.00 91.81 197 ALA A C 1
ATOM 1550 O O . ALA A 1 197 ? -26.228 4.150 1.757 1.00 91.81 197 ALA A O 1
ATOM 1551 N N . ALA A 1 198 ? -24.456 4.036 3.128 1.00 91.12 198 ALA A N 1
ATOM 1552 C CA . ALA A 1 198 ? -23.817 2.910 2.448 1.00 91.12 198 ALA A CA 1
ATOM 1553 C C . ALA A 1 198 ? -24.686 1.639 2.484 1.00 91.12 198 ALA A C 1
ATOM 1555 O O . ALA A 1 198 ? -24.818 0.953 1.473 1.00 91.12 198 ALA A O 1
ATOM 1556 N N . VAL A 1 199 ? -25.321 1.352 3.626 1.00 92.31 199 VAL A N 1
ATOM 1557 C CA . VAL A 1 199 ? -26.261 0.229 3.786 1.00 92.31 199 VAL A CA 1
ATOM 1558 C C . VAL A 1 199 ? -27.517 0.424 2.935 1.00 92.31 199 VAL A C 1
ATOM 1560 O O . VAL A 1 199 ? -27.927 -0.510 2.252 1.00 92.31 199 VAL A O 1
ATOM 1563 N N . ALA A 1 200 ? -28.097 1.628 2.914 1.00 92.00 200 ALA A N 1
ATOM 1564 C CA . ALA A 1 200 ? -29.261 1.946 2.083 1.00 92.00 200 ALA A CA 1
ATOM 1565 C C . ALA A 1 200 ? -28.963 1.856 0.573 1.00 92.00 200 ALA A C 1
ATOM 1567 O O . ALA A 1 200 ? -29.849 1.527 -0.210 1.00 92.00 200 ALA A O 1
ATOM 1568 N N . ALA A 1 201 ? -27.712 2.099 0.170 1.00 92.25 201 ALA A N 1
ATOM 1569 C CA . ALA A 1 201 ? -27.231 1.923 -1.199 1.00 92.25 201 ALA A CA 1
ATOM 1570 C C . ALA A 1 201 ? -26.804 0.475 -1.540 1.00 92.25 201 ALA A C 1
ATOM 1572 O O . ALA A 1 201 ? -26.289 0.243 -2.634 1.00 92.25 201 ALA A O 1
ATOM 1573 N N . GLY A 1 202 ? -26.950 -0.491 -0.620 1.00 90.31 202 GLY A N 1
ATOM 1574 C CA . GLY A 1 202 ? -26.502 -1.882 -0.803 1.00 90.31 202 GLY A CA 1
ATOM 1575 C C . GLY A 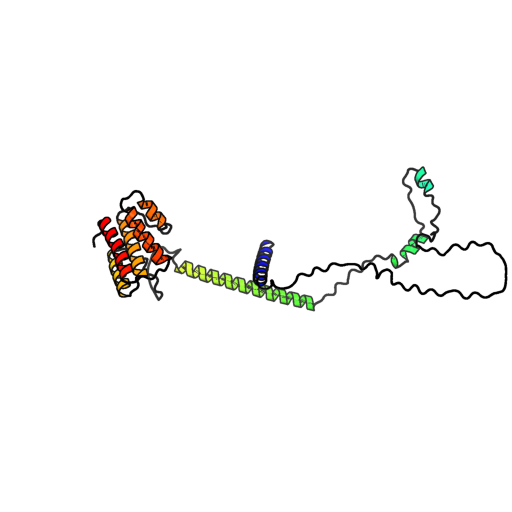1 202 ? -24.975 -2.067 -0.824 1.00 90.31 202 GLY A C 1
ATOM 1576 O O . GLY A 1 202 ? -24.470 -3.132 -1.170 1.00 90.31 202 GLY A O 1
ATOM 1577 N N . GLN A 1 203 ? -24.203 -1.041 -0.456 1.00 92.69 203 GLN A N 1
ATOM 1578 C CA . GLN A 1 203 ? -22.740 -1.027 -0.533 1.00 92.69 203 GLN A CA 1
ATOM 1579 C C . GLN A 1 203 ? -22.103 -1.610 0.739 1.00 92.69 203 GLN A C 1
ATOM 1581 O O . GLN A 1 203 ? -21.342 -0.943 1.445 1.00 92.69 203 GLN A O 1
ATOM 1586 N N . TYR A 1 204 ? -22.395 -2.879 1.044 1.00 93.44 204 TYR A N 1
ATOM 1587 C CA . TYR A 1 204 ? -21.980 -3.523 2.299 1.00 93.44 204 TYR A CA 1
ATOM 1588 C C . TYR A 1 204 ? -20.461 -3.516 2.534 1.00 93.44 204 TYR A C 1
ATOM 1590 O O . TYR A 1 204 ? -20.024 -3.248 3.651 1.00 93.44 204 TYR A O 1
ATOM 1598 N N . ARG A 1 205 ? -19.641 -3.697 1.488 1.00 92.56 205 ARG A N 1
ATOM 1599 C CA . ARG A 1 205 ? -18.169 -3.595 1.577 1.00 92.56 205 ARG A CA 1
ATOM 1600 C C . ARG A 1 205 ? -17.704 -2.200 2.033 1.00 92.56 205 ARG A C 1
ATOM 1602 O O . ARG A 1 205 ? -16.777 -2.094 2.836 1.00 92.56 205 ARG A O 1
ATOM 1609 N N . LEU A 1 206 ? -18.372 -1.132 1.583 1.00 91.94 206 LEU A N 1
ATOM 1610 C CA . LEU A 1 206 ? -18.088 0.242 2.015 1.00 91.94 206 LEU A CA 1
ATOM 1611 C C . LEU A 1 206 ? -18.582 0.485 3.451 1.00 91.94 206 LEU A C 1
ATOM 1613 O O . LEU A 1 206 ? -17.855 1.068 4.255 1.00 91.94 206 LEU A O 1
ATOM 1617 N N . ALA A 1 207 ? -19.763 -0.029 3.806 1.00 93.94 207 ALA A N 1
ATOM 1618 C CA . ALA A 1 207 ? -20.282 0.035 5.173 1.00 93.94 207 ALA A CA 1
ATOM 1619 C C . ALA A 1 207 ? -19.342 -0.653 6.187 1.00 93.94 207 ALA A C 1
ATOM 1621 O O . ALA A 1 207 ? -19.050 -0.073 7.232 1.00 93.94 207 ALA A O 1
ATOM 1622 N N . VAL A 1 208 ? -18.798 -1.834 5.861 1.00 94.56 208 VAL A N 1
ATOM 1623 C CA . VAL A 1 208 ? -17.800 -2.542 6.691 1.00 94.56 208 VAL A CA 1
ATOM 1624 C C . VAL A 1 208 ? -16.508 -1.735 6.845 1.00 94.56 208 VAL A C 1
ATOM 1626 O O . VAL A 1 208 ? -15.997 -1.616 7.959 1.00 94.56 208 VAL A O 1
ATOM 1629 N N . ARG A 1 209 ? -16.012 -1.090 5.778 1.00 93.31 209 ARG A N 1
ATOM 1630 C CA . ARG A 1 209 ? -14.852 -0.185 5.879 1.00 93.31 209 ARG A CA 1
ATOM 1631 C C . ARG A 1 209 ? -15.114 0.988 6.825 1.00 93.31 209 ARG A C 1
ATOM 1633 O O . ARG A 1 209 ? -14.263 1.300 7.657 1.00 93.31 209 ARG A O 1
ATOM 1640 N N . LEU A 1 210 ? -16.285 1.619 6.739 1.00 93.12 210 LEU A N 1
ATOM 1641 C CA . LEU A 1 210 ? -16.657 2.719 7.635 1.00 93.12 210 LEU A CA 1
ATOM 1642 C C . LEU A 1 210 ? -16.810 2.266 9.097 1.00 93.12 210 LEU A C 1
ATOM 1644 O O . LEU A 1 210 ? -16.384 2.994 9.993 1.00 93.12 210 LEU A O 1
ATOM 1648 N N . LEU A 1 211 ? -17.356 1.070 9.344 1.00 93.94 211 LEU A N 1
ATOM 1649 C CA . LEU A 1 211 ? -17.454 0.471 10.683 1.00 93.94 211 LEU A CA 1
ATOM 1650 C C . LEU A 1 211 ? -16.072 0.222 11.300 1.00 93.94 211 LEU A C 1
ATOM 1652 O O . LEU A 1 211 ? -15.848 0.570 12.459 1.00 93.94 211 LEU A O 1
ATOM 1656 N N . TYR A 1 212 ? -15.127 -0.308 10.520 1.00 95.06 212 TYR A N 1
ATOM 1657 C CA . TYR A 1 212 ? -13.759 -0.539 10.984 1.00 95.06 212 TYR A CA 1
ATOM 1658 C C . TYR A 1 212 ? -13.010 0.770 11.280 1.00 95.06 212 TYR A C 1
ATOM 1660 O O . TYR A 1 212 ? -12.381 0.904 12.332 1.00 95.06 212 TYR A O 1
ATOM 1668 N N . LEU A 1 213 ? -13.160 1.790 10.427 1.00 92.25 213 LEU A N 1
ATOM 1669 C CA . LEU A 1 213 ? -12.620 3.127 10.698 1.00 92.25 213 LEU A CA 1
ATOM 1670 C C . LEU A 1 213 ? -13.246 3.762 11.954 1.00 92.25 213 LEU A C 1
ATOM 1672 O O . LEU A 1 213 ? -12.521 4.350 12.758 1.00 92.25 213 LEU A O 1
ATOM 1676 N N . GLN A 1 214 ? -14.557 3.604 12.173 1.00 91.94 214 GLN A N 1
ATOM 1677 C CA . GLN A 1 214 ? -15.223 4.058 13.401 1.00 91.94 214 GLN A CA 1
ATOM 1678 C C . GLN A 1 214 ? -14.659 3.334 14.639 1.00 91.94 214 GLN A C 1
ATOM 1680 O O . GLN A 1 214 ? -14.365 3.985 15.641 1.00 91.94 214 GLN A O 1
ATOM 1685 N N . ALA A 1 215 ? -14.444 2.015 14.568 1.00 92.75 215 ALA A N 1
ATOM 1686 C CA . ALA A 1 215 ? -13.867 1.221 15.655 1.00 92.75 215 ALA A CA 1
ATOM 1687 C C . ALA A 1 215 ? -12.444 1.683 16.028 1.00 92.75 215 ALA A C 1
ATOM 1689 O O . ALA A 1 215 ? -12.163 1.906 17.208 1.00 92.75 215 ALA A O 1
ATOM 1690 N N . LEU A 1 216 ? -11.576 1.921 15.034 1.00 92.75 216 LEU A N 1
ATOM 1691 C CA . LEU A 1 216 ? -10.239 2.487 15.253 1.00 92.75 216 LEU A CA 1
ATOM 1692 C C . LEU A 1 216 ? -10.302 3.867 15.930 1.00 92.75 216 LEU A C 1
ATOM 1694 O O . LEU A 1 216 ? -9.571 4.114 16.889 1.00 92.75 216 LEU A O 1
ATOM 1698 N N . ARG A 1 217 ? -11.203 4.758 15.491 1.00 90.06 217 ARG A N 1
ATOM 1699 C CA . ARG A 1 217 ? -11.376 6.089 16.108 1.00 90.06 217 ARG A CA 1
ATOM 1700 C C . ARG A 1 217 ? -11.863 6.021 17.555 1.00 90.06 217 ARG A C 1
ATOM 1702 O O . ARG A 1 217 ? -11.415 6.814 18.381 1.00 90.06 217 ARG A O 1
ATOM 1709 N N . ILE A 1 218 ? -12.735 5.070 17.892 1.00 90.12 218 ILE A N 1
ATOM 1710 C CA . ILE A 1 218 ? -13.178 4.860 19.280 1.00 90.12 218 ILE A CA 1
ATOM 1711 C C . ILE A 1 218 ? -11.999 4.391 20.150 1.00 90.12 218 ILE A C 1
ATOM 1713 O O . ILE A 1 218 ? -11.796 4.941 21.234 1.00 90.12 218 ILE A O 1
ATOM 1717 N N . LEU A 1 219 ? -11.181 3.448 19.669 1.00 91.56 219 LEU A N 1
ATOM 1718 C CA . LEU A 1 219 ? -9.960 3.007 20.359 1.00 91.56 219 LEU A CA 1
ATOM 1719 C C . LEU A 1 219 ? -8.946 4.151 20.556 1.00 91.56 219 LEU A C 1
ATOM 1721 O O . LEU A 1 219 ? -8.365 4.276 21.635 1.00 91.56 219 LEU A O 1
ATOM 1725 N N . GLU A 1 220 ? -8.771 5.009 19.547 1.00 90.56 220 GLU A N 1
ATOM 1726 C CA . GLU A 1 220 ? -7.922 6.206 19.614 1.00 90.56 220 GLU A CA 1
ATOM 1727 C C . GLU A 1 220 ? -8.437 7.217 20.649 1.00 90.56 220 GLU A C 1
ATOM 1729 O O . GLU A 1 220 ? -7.675 7.671 21.502 1.00 90.56 220 GLU A O 1
ATOM 1734 N N . SER A 1 221 ? -9.744 7.506 20.661 1.00 88.81 221 SER A N 1
ATOM 1735 C CA . SER A 1 221 ? -10.358 8.403 21.657 1.00 88.81 221 SER A CA 1
ATOM 1736 C C . SER A 1 221 ? -10.209 7.913 23.104 1.00 88.81 221 SER A C 1
ATOM 1738 O O . SER A 1 221 ? -10.192 8.719 24.032 1.00 88.81 221 SER A O 1
ATOM 1740 N N . LYS A 1 222 ? -10.059 6.595 23.294 1.00 88.75 222 LYS A N 1
ATOM 1741 C CA . LYS A 1 222 ? -9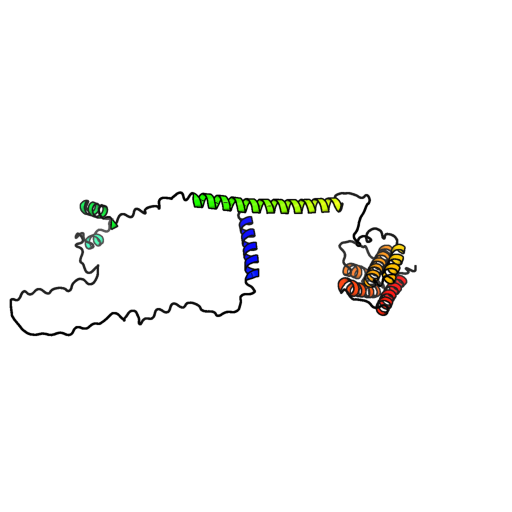.807 5.945 24.589 1.00 88.75 222 LYS A CA 1
ATOM 1742 C C . LYS A 1 222 ? -8.316 5.790 24.904 1.00 88.75 222 LYS A C 1
ATOM 1744 O O . LYS A 1 222 ? -7.979 5.162 25.901 1.00 88.75 222 LYS A O 1
ATOM 1749 N N . GLN A 1 223 ? -7.438 6.359 24.072 1.00 90.25 223 GLN A N 1
ATOM 1750 C CA . GLN A 1 223 ? -5.975 6.300 24.185 1.00 90.25 223 GLN A CA 1
ATOM 1751 C C . GLN A 1 223 ? -5.404 4.866 24.185 1.00 90.25 223 GLN A C 1
ATOM 1753 O O . GLN A 1 223 ? -4.277 4.641 24.621 1.00 90.25 223 GLN A O 1
ATOM 1758 N N . LEU A 1 224 ? -6.164 3.891 23.669 1.00 89.75 224 LEU A N 1
ATOM 1759 C CA . LEU A 1 224 ? -5.753 2.483 23.596 1.00 89.75 224 LEU A CA 1
ATOM 1760 C C . LEU A 1 224 ? -4.820 2.218 22.408 1.00 89.75 224 LEU A C 1
ATOM 1762 O O . LEU A 1 224 ? -3.967 1.335 22.466 1.00 89.75 224 LEU A O 1
ATOM 1766 N N . ILE A 1 225 ? -4.976 2.997 21.335 1.00 92.00 225 ILE A N 1
ATOM 1767 C CA . ILE A 1 225 ? -4.099 3.004 20.163 1.00 92.00 225 ILE A CA 1
ATOM 1768 C C . ILE A 1 225 ? -3.794 4.450 19.755 1.00 92.00 225 ILE A C 1
ATOM 1770 O O . ILE A 1 225 ? -4.541 5.367 20.080 1.00 92.00 225 ILE A O 1
ATOM 1774 N N . ALA A 1 226 ? -2.724 4.640 18.987 1.00 88.94 226 ALA A N 1
ATOM 1775 C CA . ALA A 1 226 ? -2.441 5.893 18.287 1.00 88.94 226 ALA A CA 1
ATOM 1776 C C . ALA A 1 226 ? -2.410 5.612 16.781 1.00 88.94 226 ALA A C 1
ATOM 1778 O O . ALA A 1 226 ? -1.574 4.806 16.346 1.00 88.94 226 ALA A O 1
ATOM 1779 N N . ILE A 1 227 ? -3.308 6.232 16.009 1.00 87.75 227 ILE A N 1
ATOM 1780 C CA . ILE A 1 227 ? -3.424 6.008 14.563 1.00 87.75 227 ILE A CA 1
ATOM 1781 C C . ILE A 1 227 ? -2.345 6.821 13.845 1.00 87.75 227 ILE A C 1
ATOM 1783 O O . ILE A 1 227 ? -2.205 8.026 14.040 1.00 87.75 227 ILE A O 1
ATOM 1787 N N . THR A 1 228 ? -1.567 6.157 12.994 1.00 86.94 228 THR A N 1
ATOM 1788 C CA . THR A 1 228 ? -0.501 6.778 12.193 1.00 86.94 228 THR A CA 1
ATOM 1789 C C . THR A 1 228 ? -0.489 6.159 10.803 1.00 86.94 228 THR A C 1
ATOM 1791 O O . THR A 1 228 ? -0.754 4.965 10.675 1.00 86.94 228 THR A O 1
ATOM 1794 N N . LYS A 1 229 ? -0.149 6.942 9.769 1.00 82.31 229 LYS A N 1
ATOM 1795 C CA . LYS A 1 229 ? -0.174 6.481 8.365 1.00 82.31 229 LYS A CA 1
ATOM 1796 C C . LYS A 1 229 ? 0.716 5.255 8.109 1.00 82.31 229 LYS A C 1
ATOM 1798 O O . LYS A 1 229 ? 0.385 4.449 7.251 1.00 82.31 229 LYS A O 1
ATOM 1803 N N . ASP A 1 230 ? 1.777 5.087 8.896 1.00 83.81 230 ASP A N 1
ATOM 1804 C CA . ASP A 1 230 ? 2.758 4.003 8.743 1.00 83.81 230 ASP A CA 1
ATOM 1805 C C . ASP A 1 230 ? 2.391 2.705 9.497 1.00 83.81 230 ASP A C 1
ATOM 1807 O O . ASP A 1 230 ? 3.154 1.742 9.460 1.00 83.81 230 ASP A O 1
ATOM 1811 N N . LYS A 1 231 ? 1.253 2.662 10.214 1.00 88.00 231 LYS A N 1
ATOM 1812 C CA . LYS A 1 231 ? 0.817 1.478 10.978 1.00 88.00 231 LYS A CA 1
ATOM 1813 C C . LYS A 1 231 ? -0.189 0.629 10.211 1.00 88.00 231 LYS A C 1
ATOM 1815 O O . LYS A 1 231 ? -1.197 1.123 9.710 1.00 88.00 231 LYS A O 1
ATOM 1820 N N . THR A 1 232 ? 0.055 -0.673 10.233 1.00 91.56 232 THR A N 1
ATOM 1821 C CA . THR A 1 232 ? -0.818 -1.723 9.705 1.00 91.56 232 THR A CA 1
ATOM 1822 C C . THR A 1 232 ? -1.882 -2.149 10.723 1.00 91.56 232 THR A C 1
ATOM 1824 O O . THR A 1 232 ? -1.739 -1.936 11.929 1.00 91.56 232 THR A O 1
ATOM 1827 N N . ASN A 1 233 ? -2.925 -2.842 10.259 1.00 92.19 233 ASN A N 1
ATOM 1828 C CA . ASN A 1 233 ? -3.916 -3.503 11.119 1.00 92.19 233 ASN A CA 1
ATOM 1829 C C . ASN A 1 233 ? -3.273 -4.409 12.184 1.00 92.19 233 ASN A C 1
ATOM 1831 O O . ASN A 1 233 ? -3.642 -4.369 13.360 1.00 92.19 233 ASN A O 1
ATOM 1835 N N . ALA A 1 234 ? -2.246 -5.168 11.791 1.00 92.56 234 ALA A N 1
ATOM 1836 C CA . ALA A 1 234 ? -1.498 -6.041 12.688 1.00 92.56 234 ALA A CA 1
ATOM 1837 C C . ALA A 1 234 ? -0.745 -5.273 13.794 1.00 92.56 234 ALA A C 1
ATOM 1839 O O . ALA A 1 234 ? -0.514 -5.829 14.869 1.00 92.56 234 ALA A O 1
ATOM 1840 N N . ASP A 1 235 ? -0.369 -4.007 13.569 1.00 93.56 235 ASP A N 1
ATOM 1841 C CA . ASP A 1 235 ? 0.225 -3.155 14.608 1.00 93.56 235 ASP A CA 1
ATOM 1842 C C . ASP A 1 235 ? -0.823 -2.711 15.641 1.00 93.56 235 ASP A C 1
ATOM 1844 O O . ASP A 1 235 ? -0.529 -2.694 16.837 1.00 93.56 235 ASP A O 1
ATOM 1848 N N . TYR A 1 236 ? -2.057 -2.416 15.211 1.00 93.75 236 TYR A N 1
ATOM 1849 C CA . TYR A 1 236 ? -3.169 -2.105 16.121 1.00 93.75 236 TYR A CA 1
ATOM 1850 C C . TYR A 1 236 ? -3.582 -3.326 16.958 1.00 93.75 236 TYR A C 1
ATOM 1852 O O . TYR A 1 236 ? -3.778 -3.200 18.167 1.00 93.75 236 TYR A O 1
ATOM 1860 N N . LEU A 1 237 ? -3.605 -4.523 16.360 1.00 94.75 237 LEU A N 1
ATOM 1861 C CA . LEU A 1 237 ? -3.797 -5.778 17.097 1.00 94.75 237 LEU A CA 1
ATOM 1862 C C . LEU A 1 237 ? -2.693 -6.009 18.137 1.00 94.75 237 LEU A C 1
ATOM 1864 O O . LEU A 1 237 ? -2.986 -6.315 19.294 1.00 94.75 237 LEU A O 1
ATOM 1868 N N . ARG A 1 238 ? -1.422 -5.805 17.764 1.00 94.25 238 ARG A N 1
ATOM 1869 C CA . ARG A 1 238 ? -0.285 -5.938 18.691 1.00 94.25 238 ARG A CA 1
ATOM 1870 C C . ARG A 1 238 ? -0.328 -4.922 19.836 1.00 94.25 238 ARG A C 1
ATOM 1872 O O . ARG A 1 238 ? 0.035 -5.284 20.954 1.00 94.25 238 ARG A O 1
ATOM 1879 N N . ALA A 1 239 ? -0.823 -3.703 19.607 1.00 91.94 239 ALA A N 1
ATOM 1880 C CA . ALA A 1 239 ? -1.039 -2.718 20.671 1.00 91.94 239 ALA A CA 1
ATOM 1881 C C . ALA A 1 239 ? -2.076 -3.187 21.714 1.00 91.94 239 ALA A C 1
ATOM 1883 O O . ALA A 1 239 ? -1.909 -2.935 22.906 1.00 91.94 239 ALA A O 1
ATOM 1884 N N . LEU A 1 240 ? -3.110 -3.920 21.284 1.00 92.88 240 LEU A N 1
ATOM 1885 C CA . LEU A 1 240 ? -4.182 -4.405 22.157 1.00 92.88 240 LEU A CA 1
ATOM 1886 C C . LEU A 1 240 ? -3.913 -5.770 22.810 1.00 92.88 240 LEU A C 1
ATOM 1888 O O . LEU A 1 240 ? -4.683 -6.149 23.687 1.00 92.88 240 LEU A O 1
ATOM 1892 N N . TYR A 1 241 ? -2.837 -6.485 22.461 1.00 90.62 241 TYR A N 1
ATOM 1893 C CA . TYR A 1 241 ? -2.580 -7.889 22.846 1.00 90.62 241 TYR A CA 1
ATOM 1894 C C . TYR A 1 241 ? -2.730 -8.227 24.344 1.00 90.62 241 TYR A C 1
ATOM 1896 O O . TYR A 1 241 ? -3.110 -9.341 24.692 1.00 90.62 241 TYR A O 1
ATOM 1904 N N . LYS A 1 242 ? -2.445 -7.281 25.249 1.00 89.56 242 LYS A N 1
ATOM 1905 C CA . LYS A 1 242 ? -2.572 -7.465 26.712 1.00 89.56 242 LYS A CA 1
ATOM 1906 C C . LYS A 1 242 ? -3.891 -6.942 27.302 1.00 89.56 242 LYS A C 1
ATOM 1908 O O . LYS A 1 242 ? -4.013 -6.836 28.519 1.00 89.56 242 LYS A O 1
ATOM 1913 N N . THR A 1 243 ? -4.853 -6.574 26.461 1.00 91.00 243 THR A N 1
ATOM 1914 C CA . THR A 1 243 ? -6.139 -5.993 26.865 1.00 91.00 243 THR A CA 1
ATOM 1915 C C . THR A 1 243 ? -7.284 -6.972 26.631 1.00 91.00 243 THR A C 1
ATOM 1917 O O . THR A 1 243 ? -7.234 -7.791 25.715 1.00 91.00 243 THR A O 1
ATOM 1920 N N . GLN A 1 244 ? -8.358 -6.844 27.414 1.00 91.75 244 GLN A N 1
ATOM 1921 C CA . GLN A 1 244 ? -9.573 -7.653 27.243 1.00 91.75 244 GLN A CA 1
ATOM 1922 C C . GLN A 1 244 ? -10.223 -7.500 25.854 1.00 91.75 244 GLN A C 1
ATOM 1924 O O . GLN A 1 244 ? -10.878 -8.419 25.375 1.00 91.75 244 GLN A O 1
ATOM 1929 N N . TRP A 1 245 ? -9.999 -6.367 25.180 1.00 92.44 245 TRP A N 1
ATOM 1930 C CA . TRP A 1 245 ? -10.575 -6.055 23.870 1.00 92.44 245 TRP A CA 1
ATOM 1931 C C . TRP A 1 245 ? -9.852 -6.733 22.696 1.00 92.44 245 TRP A C 1
ATOM 1933 O O . TRP A 1 245 ? -10.335 -6.650 21.568 1.00 92.44 245 TRP A O 1
ATOM 1943 N N . TYR A 1 246 ? -8.713 -7.403 22.926 1.00 94.06 246 TYR A N 1
ATOM 1944 C CA . TYR A 1 246 ? -7.931 -8.045 21.861 1.00 94.06 246 TYR A CA 1
ATOM 1945 C C . TYR A 1 246 ? -8.743 -9.071 21.066 1.00 94.06 246 TYR A C 1
ATOM 1947 O O . TYR A 1 246 ? -8.734 -9.033 19.840 1.00 94.06 246 TYR A O 1
ATOM 1955 N N . SER A 1 247 ? -9.461 -9.965 21.755 1.00 93.69 247 SER A N 1
ATOM 1956 C CA . SER A 1 247 ? -10.203 -11.061 21.116 1.00 93.69 247 SER A CA 1
ATOM 1957 C C . SER A 1 247 ? -11.293 -10.531 20.180 1.00 93.69 247 SER A C 1
ATOM 1959 O O . SER A 1 247 ? -11.373 -10.928 19.019 1.00 93.69 247 SER A O 1
ATOM 1961 N N . SER A 1 248 ? -12.095 -9.587 20.668 1.00 93.56 248 SER A N 1
ATOM 1962 C CA . SER A 1 248 ? -13.177 -8.958 19.910 1.00 93.56 248 SER A CA 1
ATOM 1963 C C . SER A 1 248 ? -12.650 -8.086 18.766 1.00 93.56 248 SER A C 1
ATOM 1965 O O . SER A 1 248 ? -13.193 -8.122 17.663 1.00 93.56 248 SER A O 1
ATOM 1967 N N . PHE A 1 249 ? -11.549 -7.352 18.985 1.00 95.69 249 PHE A N 1
ATOM 1968 C CA . PHE A 1 249 ? -10.913 -6.557 17.932 1.00 95.69 249 PHE A CA 1
ATOM 1969 C C . PHE A 1 249 ? -10.275 -7.434 16.840 1.00 95.69 249 PHE A C 1
ATOM 1971 O O . PHE A 1 249 ? -10.331 -7.080 15.663 1.00 95.69 249 PHE A O 1
ATOM 1978 N N . ALA A 1 250 ? -9.714 -8.593 17.199 1.00 95.44 250 ALA A N 1
ATOM 1979 C CA . ALA A 1 250 ? -9.167 -9.559 16.246 1.00 95.44 250 ALA A CA 1
ATOM 1980 C C . ALA A 1 250 ? -10.239 -10.114 15.301 1.00 95.44 250 ALA A C 1
ATOM 1982 O O . ALA A 1 250 ? -10.002 -10.143 14.096 1.00 95.44 250 ALA A O 1
ATOM 1983 N N . GLY A 1 251 ? -11.422 -10.465 15.820 1.00 95.12 251 GLY A N 1
ATOM 1984 C CA . GLY A 1 251 ? -12.555 -10.913 14.999 1.00 95.12 251 GLY A CA 1
ATOM 1985 C C . GLY A 1 251 ? -12.957 -9.876 13.946 1.00 95.12 251 GLY A C 1
ATOM 1986 O O . GLY A 1 251 ? -12.890 -10.148 12.750 1.00 95.12 251 GLY A O 1
ATOM 1987 N N . ILE A 1 252 ? -13.262 -8.645 14.371 1.00 95.94 252 ILE A N 1
ATOM 1988 C CA . ILE A 1 252 ? -13.704 -7.593 13.437 1.00 95.94 252 ILE A CA 1
ATOM 1989 C C . ILE A 1 252 ? -12.596 -7.110 12.485 1.00 95.94 252 ILE A C 1
ATOM 1991 O O . ILE A 1 252 ? -12.899 -6.616 11.399 1.00 95.94 252 ILE A O 1
ATOM 1995 N N . THR A 1 253 ? -11.319 -7.249 12.866 1.00 96.19 253 THR A N 1
ATOM 1996 C CA . THR A 1 253 ? -10.179 -6.969 11.973 1.00 96.19 253 THR A CA 1
ATOM 1997 C C . THR A 1 253 ? -10.066 -8.035 10.889 1.00 96.19 253 THR A C 1
ATOM 1999 O O . THR A 1 253 ? -9.861 -7.694 9.728 1.00 96.19 253 THR A O 1
ATOM 2002 N N . LEU A 1 254 ? -10.247 -9.310 11.246 1.00 95.25 254 LEU A N 1
ATOM 2003 C CA . LEU A 1 254 ? -10.211 -10.426 10.304 1.00 95.25 254 LEU A CA 1
ATOM 2004 C C . LEU A 1 254 ? -11.358 -10.335 9.286 1.00 95.25 254 LEU A C 1
ATOM 2006 O O . LEU A 1 254 ? -11.115 -10.428 8.082 1.00 95.25 254 LEU A O 1
ATOM 2010 N N . ASP A 1 255 ? -12.580 -10.064 9.757 1.00 94.44 255 ASP A N 1
ATOM 2011 C CA . ASP A 1 255 ? -13.739 -9.807 8.893 1.00 94.44 255 ASP A CA 1
ATOM 2012 C C . ASP A 1 255 ? -13.462 -8.626 7.948 1.00 94.44 255 ASP A C 1
ATOM 2014 O O . ASP A 1 255 ? -13.641 -8.746 6.735 1.00 94.44 255 ASP A O 1
ATOM 2018 N N . TYR A 1 256 ? -12.958 -7.499 8.471 1.00 95.88 256 TYR A N 1
ATOM 2019 C CA . TYR A 1 256 ? -12.575 -6.347 7.648 1.00 95.88 256 TYR A CA 1
ATOM 2020 C C . TYR A 1 256 ? -11.532 -6.708 6.581 1.00 95.88 256 TYR A C 1
ATOM 2022 O O . TYR A 1 256 ? -11.680 -6.292 5.432 1.00 95.88 256 TYR A O 1
ATOM 2030 N N . GLU A 1 257 ? -10.499 -7.483 6.915 1.00 94.94 257 GLU A N 1
ATOM 2031 C CA . GLU A 1 257 ? -9.448 -7.847 5.963 1.00 94.94 257 GLU A CA 1
ATOM 2032 C C . GLU A 1 257 ? -9.964 -8.754 4.838 1.00 94.94 257 GLU A C 1
ATOM 2034 O O . GLU A 1 257 ? -9.706 -8.467 3.664 1.00 94.94 257 GLU A O 1
ATOM 2039 N N . TYR A 1 258 ? -10.764 -9.776 5.155 1.00 94.75 258 TYR A N 1
ATOM 2040 C CA . TYR A 1 258 ? -11.382 -10.635 4.139 1.00 94.75 258 TYR A CA 1
ATOM 2041 C C . TYR A 1 258 ? -12.403 -9.893 3.266 1.00 94.75 258 TYR A C 1
ATOM 2043 O O . TYR A 1 258 ? -12.443 -10.103 2.054 1.00 94.75 258 TYR A O 1
ATOM 2051 N N . ILE A 1 259 ? -13.207 -9.001 3.848 1.00 94.38 259 ILE A N 1
ATOM 2052 C CA . ILE A 1 259 ? -14.233 -8.247 3.114 1.00 94.38 259 ILE A CA 1
ATOM 2053 C C . ILE A 1 259 ? -13.603 -7.148 2.251 1.00 94.38 259 ILE A C 1
ATOM 2055 O O . ILE A 1 259 ? -14.004 -6.941 1.103 1.00 94.38 259 ILE A O 1
ATOM 2059 N N . TRP A 1 260 ? -12.612 -6.426 2.780 1.00 90.31 260 TRP A N 1
ATOM 2060 C CA . TRP A 1 260 ? -12.022 -5.287 2.085 1.00 90.31 260 TRP A CA 1
ATOM 2061 C C . TRP A 1 260 ? -10.899 -5.681 1.124 1.00 90.31 260 TRP A C 1
ATOM 2063 O O . TRP A 1 260 ? -10.951 -5.269 -0.034 1.00 90.31 260 TRP A O 1
ATOM 2073 N N . TYR A 1 261 ? -9.910 -6.466 1.565 1.00 89.38 261 TYR A N 1
ATOM 2074 C CA . TYR A 1 261 ? -8.767 -6.865 0.730 1.00 89.38 261 TYR A CA 1
ATOM 2075 C C . TYR A 1 261 ? -9.006 -8.180 -0.023 1.00 89.38 261 TYR A C 1
ATOM 2077 O O . TYR A 1 261 ? -8.473 -8.346 -1.115 1.00 89.38 261 TYR A O 1
ATOM 2085 N N . GLY A 1 262 ? -9.830 -9.083 0.518 1.00 91.12 262 GLY A N 1
ATOM 2086 C CA . GLY A 1 262 ? -10.278 -10.300 -0.175 1.00 91.12 262 GLY A CA 1
ATOM 2087 C C . GLY A 1 262 ? -11.460 -10.094 -1.134 1.00 91.12 262 GLY A C 1
ATOM 2088 O O . GLY A 1 262 ? -11.936 -11.062 -1.718 1.00 91.12 262 GLY A O 1
ATOM 2089 N N . GLU A 1 263 ? -11.943 -8.854 -1.279 1.00 88.75 263 GLU A N 1
ATOM 2090 C CA . GLU A 1 263 ? -13.050 -8.443 -2.163 1.00 88.75 263 GLU A CA 1
ATOM 2091 C C . GLU A 1 263 ? -14.361 -9.241 -1.993 1.00 88.75 263 GLU A C 1
ATOM 2093 O O . GLU A 1 263 ? -15.166 -9.346 -2.920 1.00 88.75 263 GLU A O 1
ATOM 2098 N N . MET A 1 264 ? -14.603 -9.792 -0.799 1.00 88.88 264 MET A N 1
ATOM 2099 C CA . MET A 1 264 ? -15.762 -10.643 -0.538 1.00 88.88 264 MET A CA 1
ATOM 2100 C C . MET A 1 264 ? -17.083 -9.873 -0.692 1.00 88.88 264 MET A C 1
ATOM 2102 O O . MET A 1 264 ? -17.323 -8.858 -0.032 1.00 88.88 264 MET A O 1
ATOM 2106 N N . LEU A 1 265 ? -17.969 -10.396 -1.542 1.00 89.06 265 LEU A N 1
ATOM 2107 C CA . LEU A 1 265 ? -19.346 -9.924 -1.657 1.00 89.06 265 LEU A CA 1
ATOM 2108 C C . LEU A 1 265 ? -20.171 -10.450 -0.477 1.00 89.06 265 LEU A C 1
ATOM 2110 O O . LEU A 1 265 ? -20.161 -11.645 -0.189 1.00 89.06 265 LEU A O 1
ATOM 2114 N N . LEU A 1 266 ? -20.892 -9.547 0.184 1.00 89.12 266 LEU A N 1
ATOM 2115 C CA . LEU A 1 266 ? -21.755 -9.843 1.327 1.00 89.12 266 LEU A CA 1
ATOM 2116 C C . LEU A 1 266 ? -23.222 -9.844 0.902 1.00 89.12 266 LEU A C 1
ATOM 2118 O O . LEU A 1 266 ? -23.657 -8.939 0.190 1.00 89.12 266 LEU A O 1
ATOM 2122 N N . ASN A 1 267 ? -23.990 -10.800 1.417 1.00 91.94 267 ASN A N 1
ATOM 2123 C CA . ASN A 1 267 ? -25.452 -10.738 1.452 1.00 91.94 267 ASN A CA 1
ATOM 2124 C C . ASN A 1 267 ? -25.938 -10.058 2.753 1.00 91.94 267 ASN A C 1
ATOM 2126 O O . ASN A 1 267 ? -25.212 -10.023 3.751 1.00 91.94 267 ASN A O 1
ATOM 2130 N N . ASP A 1 268 ? -27.188 -9.591 2.781 1.00 91.88 268 ASP A N 1
ATOM 2131 C CA . ASP A 1 268 ? -27.848 -8.930 3.916 1.00 91.88 268 ASP A CA 1
ATOM 2132 C C . ASP A 1 268 ? -27.667 -9.665 5.253 1.00 91.88 268 ASP A C 1
ATOM 2134 O O . ASP A 1 268 ? -27.453 -9.041 6.292 1.00 91.88 268 ASP A O 1
ATOM 2138 N N . GLU A 1 269 ? -27.783 -10.996 5.250 1.00 93.31 269 GLU A N 1
ATOM 2139 C CA . GLU A 1 269 ? -27.661 -11.825 6.455 1.00 93.31 269 GLU A CA 1
ATOM 2140 C C . GLU A 1 269 ? -26.230 -11.841 7.003 1.00 93.31 269 GLU A C 1
ATOM 2142 O O . GLU A 1 269 ? -26.023 -11.660 8.204 1.00 93.31 269 GLU A O 1
ATOM 2147 N N . GLN A 1 270 ? -25.239 -11.976 6.118 1.00 92.88 270 GLN A N 1
ATOM 2148 C CA . GLN A 1 270 ? -23.819 -11.930 6.474 1.00 92.88 270 GLN A CA 1
ATOM 2149 C C . GLN A 1 270 ? -23.442 -10.531 6.972 1.00 92.88 270 GLN A C 1
ATOM 2151 O O . GLN A 1 270 ? -22.801 -10.389 8.013 1.00 92.88 270 GLN A O 1
ATOM 2156 N N . PHE A 1 271 ? -23.913 -9.479 6.292 1.00 94.62 271 PHE A N 1
ATOM 2157 C CA . PHE A 1 271 ? -23.700 -8.107 6.741 1.00 94.62 271 PHE A CA 1
ATOM 2158 C C . PHE A 1 271 ? -24.323 -7.849 8.124 1.00 94.62 271 PHE A C 1
ATOM 2160 O O . PHE A 1 271 ? -23.677 -7.233 8.970 1.00 94.62 271 PHE A O 1
ATOM 2167 N N . LYS A 1 272 ? -25.531 -8.363 8.407 1.00 94.00 272 LYS A N 1
ATOM 2168 C CA . LYS A 1 272 ? -26.156 -8.270 9.743 1.00 94.00 272 LYS A CA 1
ATOM 2169 C C . LYS A 1 272 ? -25.317 -8.949 10.830 1.00 94.00 272 LYS A C 1
ATOM 2171 O O . LYS A 1 272 ? -25.216 -8.396 11.924 1.00 94.00 272 LYS A O 1
ATOM 2176 N N . GLN A 1 273 ? -24.700 -10.098 10.542 1.00 94.56 273 GLN A N 1
ATOM 2177 C CA . GLN A 1 273 ? -23.792 -10.775 11.478 1.00 94.56 273 GLN A CA 1
ATOM 2178 C C . GLN A 1 273 ? -22.546 -9.923 11.764 1.00 94.56 273 GLN A C 1
ATOM 2180 O O . GLN A 1 273 ? -22.269 -9.626 12.927 1.00 94.56 273 GLN A O 1
ATOM 2185 N N . VAL A 1 274 ? -21.850 -9.461 10.720 1.00 94.69 274 VAL A N 1
ATOM 2186 C CA . VAL A 1 274 ? -20.652 -8.606 10.835 1.00 94.69 274 VAL A CA 1
ATOM 2187 C C . VAL A 1 274 ? -20.976 -7.301 11.577 1.00 94.69 274 VAL A C 1
ATOM 2189 O O . VAL A 1 274 ? -20.321 -6.956 12.559 1.00 94.69 274 VAL A O 1
ATOM 2192 N N . TYR A 1 275 ? -22.047 -6.602 11.189 1.00 94.44 275 TYR A N 1
ATOM 2193 C CA . TYR A 1 275 ? -22.524 -5.390 11.868 1.00 94.44 275 TYR A CA 1
ATOM 2194 C C . TYR A 1 275 ? -22.871 -5.644 13.348 1.00 94.44 275 TYR A C 1
ATOM 2196 O O . TYR A 1 275 ? -22.603 -4.798 14.206 1.00 94.44 275 TYR A O 1
ATOM 2204 N N . GLY A 1 276 ? -23.408 -6.827 13.668 1.00 94.56 276 GLY A N 1
ATOM 2205 C CA . GLY A 1 276 ? -23.632 -7.290 15.038 1.00 94.56 276 GLY A CA 1
ATOM 2206 C C . GLY A 1 276 ? -22.341 -7.390 15.858 1.00 94.56 276 GLY A C 1
ATOM 2207 O O . GLY A 1 276 ? -22.309 -6.887 16.982 1.00 94.56 276 GLY A O 1
ATOM 2208 N N . GLN A 1 277 ? -21.266 -7.948 15.289 1.00 94.44 277 GLN A N 1
ATOM 2209 C CA . GLN A 1 277 ? -19.950 -8.010 15.943 1.00 94.44 277 GLN A CA 1
ATOM 2210 C C . GLN A 1 277 ? -19.372 -6.609 16.202 1.00 94.44 277 GLN A C 1
ATOM 2212 O O . GLN A 1 277 ? -18.975 -6.301 17.327 1.00 94.44 277 GLN A O 1
ATOM 2217 N N . PHE A 1 278 ? -19.400 -5.717 15.202 1.00 94.44 278 PHE A N 1
ATOM 2218 C CA . PHE A 1 278 ? -18.961 -4.323 15.369 1.00 94.44 278 PHE A CA 1
ATOM 2219 C C . PHE A 1 278 ? -19.758 -3.587 16.458 1.00 94.44 278 PHE A C 1
ATOM 2221 O O . PHE A 1 278 ? -19.187 -2.823 17.239 1.00 94.44 278 PHE A O 1
ATOM 2228 N N . ARG A 1 279 ? -21.072 -3.832 16.556 1.00 93.00 279 ARG A N 1
ATOM 2229 C CA . ARG A 1 279 ? -21.917 -3.277 17.623 1.00 93.00 279 ARG A CA 1
ATOM 2230 C C . ARG A 1 279 ? -21.562 -3.853 18.999 1.00 93.00 279 ARG A C 1
ATOM 2232 O O . ARG A 1 279 ? -21.478 -3.084 19.953 1.00 93.00 279 ARG A O 1
ATOM 2239 N N . ALA A 1 280 ? -21.325 -5.161 19.107 1.00 93.50 280 ALA A N 1
ATOM 2240 C CA . ALA A 1 280 ? -20.889 -5.791 20.354 1.00 93.50 280 ALA A CA 1
ATOM 2241 C C . ALA A 1 280 ? -19.558 -5.192 20.844 1.00 93.50 280 ALA A C 1
ATOM 2243 O O . ALA A 1 280 ? -19.470 -4.754 21.988 1.00 93.50 280 ALA A O 1
ATOM 2244 N N . PHE A 1 281 ? -18.581 -5.034 19.948 1.00 94.12 281 PHE A N 1
ATOM 2245 C CA . PHE A 1 281 ? -17.297 -4.401 20.254 1.00 94.12 281 PHE A CA 1
ATOM 2246 C C . PHE A 1 281 ? -17.427 -2.940 20.727 1.00 94.12 281 PHE A C 1
ATOM 2248 O O . PHE A 1 281 ? -16.806 -2.542 21.715 1.00 94.12 281 PHE A O 1
ATOM 2255 N N . LYS A 1 282 ? -18.280 -2.132 20.073 1.00 91.38 282 LYS A N 1
ATOM 2256 C CA . LYS A 1 282 ? -18.598 -0.761 20.527 1.00 91.38 282 LYS A CA 1
ATOM 2257 C C . LYS A 1 282 ? -19.160 -0.763 21.957 1.00 91.38 282 LYS A C 1
ATOM 2259 O O . LYS A 1 282 ? -18.735 0.051 22.779 1.00 91.38 282 LYS A O 1
ATOM 2264 N N . ASN A 1 283 ? -20.043 -1.711 22.274 1.00 91.31 283 ASN A N 1
ATOM 2265 C CA . ASN A 1 283 ? -20.629 -1.856 23.608 1.00 91.31 283 ASN A CA 1
ATOM 2266 C C . ASN A 1 283 ? -19.596 -2.302 24.666 1.00 91.31 283 ASN A C 1
ATOM 2268 O O . ASN A 1 283 ? -19.595 -1.752 25.764 1.00 91.31 283 ASN A O 1
ATOM 2272 N N . GLU A 1 284 ? -18.674 -3.220 24.345 1.00 90.81 284 GLU A N 1
ATOM 2273 C CA . GLU A 1 284 ? -17.562 -3.636 25.231 1.00 90.81 284 GLU A CA 1
ATOM 2274 C C . GLU A 1 284 ? -16.585 -2.498 25.564 1.00 90.81 284 GLU A C 1
ATOM 2276 O O . GLU A 1 284 ? -15.947 -2.486 26.621 1.00 90.81 284 GLU A O 1
ATOM 2281 N N . LEU A 1 285 ? -16.464 -1.519 24.666 1.00 88.56 285 LEU A N 1
ATOM 2282 C CA . LEU A 1 285 ? -15.717 -0.288 24.907 1.00 88.56 285 LEU A CA 1
ATOM 2283 C C . LEU A 1 285 ? -16.525 0.745 25.711 1.00 88.56 285 LEU A C 1
ATOM 2285 O O . LEU A 1 285 ? -15.985 1.799 26.050 1.00 88.56 285 LEU A O 1
ATOM 2289 N N . GLY A 1 286 ? -17.799 0.489 26.023 1.00 85.06 286 GLY A N 1
ATOM 2290 C CA . GLY A 1 286 ? -18.703 1.461 26.643 1.00 85.06 286 GLY A CA 1
ATOM 2291 C C . GLY A 1 286 ? -19.036 2.638 25.720 1.00 85.06 286 GLY A C 1
ATOM 2292 O O . GLY A 1 286 ? -19.278 3.742 26.200 1.00 85.06 286 GLY A O 1
ATOM 2293 N N . TYR A 1 287 ? -18.976 2.434 24.400 1.00 76.94 287 TYR A N 1
ATOM 2294 C CA . TYR A 1 287 ? -19.379 3.417 23.397 1.00 76.94 287 TYR A CA 1
ATOM 2295 C C . TYR A 1 287 ? -20.808 3.108 22.930 1.00 76.94 287 TYR A C 1
ATOM 2297 O O . TYR A 1 287 ? -21.028 2.463 21.904 1.00 76.94 287 TYR A O 1
ATOM 2305 N N . THR A 1 288 ? -21.785 3.564 23.709 1.00 65.25 288 THR A N 1
ATOM 2306 C CA . THR A 1 288 ? -23.191 3.622 23.291 1.00 65.25 288 THR A CA 1
ATOM 2307 C C . THR A 1 288 ? -23.451 4.948 22.581 1.00 65.25 288 THR A C 1
ATOM 2309 O O . THR A 1 288 ? -23.034 5.995 23.079 1.00 65.25 288 THR A O 1
ATOM 2312 N N . ALA A 1 289 ? -24.123 4.887 21.432 1.00 54.50 289 ALA A N 1
ATOM 2313 C CA . ALA A 1 289 ? -24.624 6.043 20.687 1.00 54.50 289 ALA A CA 1
ATOM 2314 C C . ALA A 1 289 ? -26.123 6.231 20.955 1.00 54.50 289 ALA A C 1
ATOM 2316 O O . ALA A 1 289 ? -26.794 5.187 21.130 1.00 54.50 289 ALA A O 1
#